Protein AF-A0A955YEJ6-F1 (afdb_monomer_lite)

Structure (mmCIF, N/CA/C/O backbone):
data_AF-A0A955YEJ6-F1
#
_entry.id   AF-A0A955YEJ6-F1
#
loop_
_atom_site.group_PDB
_atom_site.id
_atom_site.type_symbol
_atom_site.label_atom_id
_atom_site.label_alt_id
_atom_site.label_comp_id
_atom_site.label_asym_id
_atom_site.label_entity_id
_atom_site.label_seq_id
_atom_site.pdbx_PDB_ins_code
_atom_site.Cartn_x
_atom_site.Cartn_y
_atom_site.Cartn_z
_atom_site.occupancy
_atom_site.B_iso_or_equiv
_atom_site.auth_seq_id
_atom_site.auth_comp_id
_atom_site.auth_asym_id
_atom_site.auth_atom_id
_atom_site.pdbx_PDB_model_num
ATOM 1 N N . THR A 1 1 ? 19.199 -18.338 -17.469 1.00 63.84 1 THR A N 1
ATOM 2 C CA . THR A 1 1 ? 18.272 -17.973 -18.557 1.00 63.84 1 THR A CA 1
ATOM 3 C C . THR A 1 1 ? 17.599 -16.707 -18.128 1.00 63.84 1 THR A C 1
ATOM 5 O O . THR A 1 1 ? 17.459 -16.547 -16.924 1.00 63.84 1 THR A O 1
ATOM 8 N N . ASP A 1 2 ? 17.253 -15.818 -19.049 1.00 75.19 2 ASP A N 1
ATOM 9 C CA . ASP A 1 2 ? 16.502 -14.630 -18.656 1.00 75.19 2 ASP A CA 1
ATOM 10 C C . ASP A 1 2 ? 15.023 -14.955 -18.437 1.00 75.19 2 ASP A C 1
ATOM 12 O O . ASP A 1 2 ? 14.476 -15.832 -19.115 1.00 75.19 2 ASP A O 1
ATOM 16 N N . HIS A 1 3 ? 14.403 -14.278 -17.475 1.00 83.19 3 HIS A N 1
ATOM 17 C CA . HIS A 1 3 ? 13.020 -14.498 -17.062 1.00 83.19 3 HIS A CA 1
ATOM 18 C C . HIS A 1 3 ? 12.378 -13.149 -16.710 1.00 83.19 3 HIS A C 1
ATOM 20 O O . HIS A 1 3 ? 12.895 -12.456 -15.839 1.00 83.19 3 HIS A O 1
ATOM 26 N N . PRO A 1 4 ? 11.231 -12.784 -17.315 1.00 87.00 4 PRO A N 1
ATOM 27 C CA . PRO A 1 4 ? 10.599 -11.481 -17.080 1.00 87.00 4 PRO A CA 1
ATOM 28 C C . PRO A 1 4 ? 10.071 -11.291 -15.645 1.00 87.00 4 PRO A C 1
ATOM 30 O O . PRO A 1 4 ? 9.791 -10.167 -15.241 1.00 87.00 4 PRO A O 1
ATOM 33 N N . PHE A 1 5 ? 9.922 -12.375 -14.875 1.00 93.00 5 PHE A N 1
ATOM 34 C CA . PHE A 1 5 ? 9.580 -12.348 -13.453 1.00 93.00 5 PHE A CA 1
ATOM 35 C C . PHE A 1 5 ? 10.015 -13.650 -12.759 1.00 93.00 5 PHE A C 1
ATOM 37 O O . PHE A 1 5 ? 9.783 -14.739 -13.289 1.00 93.00 5 PHE A O 1
ATOM 44 N N . GLU A 1 6 ? 10.562 -13.548 -11.544 1.00 93.25 6 GLU A N 1
ATOM 45 C CA . GLU A 1 6 ? 10.759 -14.676 -10.623 1.00 93.25 6 GLU A CA 1
ATOM 46 C C . GLU A 1 6 ? 10.355 -14.278 -9.193 1.00 93.25 6 GLU A C 1
ATOM 48 O O . GLU A 1 6 ? 10.757 -13.233 -8.680 1.00 93.25 6 GLU A O 1
ATOM 53 N N . LEU A 1 7 ? 9.567 -15.125 -8.520 1.00 94.88 7 LEU A N 1
ATOM 54 C CA . LEU A 1 7 ? 9.129 -14.891 -7.143 1.00 94.88 7 LEU A CA 1
ATOM 55 C C . LEU A 1 7 ? 10.091 -15.529 -6.130 1.00 94.88 7 LEU A C 1
ATOM 57 O O . LEU A 1 7 ? 9.888 -16.662 -5.693 1.00 94.88 7 LEU A O 1
ATOM 61 N N . LEU A 1 8 ? 11.099 -14.768 -5.701 1.00 94.44 8 LEU A N 1
ATOM 62 C CA . LEU A 1 8 ? 12.100 -15.225 -4.723 1.00 94.44 8 LEU A CA 1
ATOM 63 C C . LEU A 1 8 ? 11.524 -15.420 -3.304 1.00 94.44 8 LEU A C 1
ATOM 65 O O . LEU A 1 8 ? 11.963 -16.302 -2.567 1.00 94.44 8 LEU A O 1
ATOM 69 N N . SER A 1 9 ? 10.508 -14.640 -2.913 1.00 94.75 9 SER A N 1
ATOM 70 C CA . SER A 1 9 ? 9.715 -14.888 -1.700 1.00 94.75 9 SER A CA 1
ATOM 71 C C . SER A 1 9 ? 8.285 -14.357 -1.846 1.00 94.75 9 SER A C 1
ATOM 73 O O . SER A 1 9 ? 8.110 -13.163 -2.084 1.00 94.75 9 SER A O 1
ATOM 75 N N . PRO A 1 10 ? 7.249 -15.179 -1.589 1.00 94.25 10 PRO A N 1
ATOM 76 C CA . PRO A 1 10 ? 5.913 -14.681 -1.264 1.00 94.25 10 PRO A CA 1
ATOM 77 C C . PRO A 1 10 ? 5.927 -13.792 -0.010 1.00 94.25 10 PRO A C 1
ATOM 79 O O . PRO A 1 10 ? 6.852 -13.869 0.810 1.00 94.25 10 PRO A O 1
ATOM 82 N N . LEU A 1 11 ? 4.870 -13.000 0.184 1.00 93.81 11 LEU A N 1
ATOM 83 C CA . LEU A 1 11 ? 4.695 -12.178 1.382 1.00 93.81 11 LEU A CA 1
ATOM 84 C C . LEU A 1 11 ? 4.684 -13.031 2.657 1.00 93.81 11 LEU A C 1
ATOM 86 O O . LEU A 1 11 ? 4.070 -14.097 2.733 1.00 93.81 11 LEU A O 1
ATOM 90 N N . SER A 1 12 ? 5.410 -12.561 3.670 1.00 92.06 12 SER A N 1
ATOM 91 C CA . SER A 1 12 ? 5.746 -13.346 4.854 1.00 92.06 12 SER A CA 1
ATOM 92 C C . SER A 1 12 ? 6.094 -12.442 6.036 1.00 92.06 12 SER A C 1
ATOM 94 O O . SER A 1 12 ? 6.702 -11.392 5.858 1.00 92.06 12 SER A O 1
ATOM 96 N N . THR A 1 13 ? 5.770 -12.874 7.257 1.00 91.31 13 THR A N 1
ATOM 97 C CA . THR A 1 13 ? 6.274 -12.262 8.504 1.00 91.31 13 THR A CA 1
ATOM 98 C C . THR A 1 13 ? 7.633 -12.833 8.935 1.00 91.31 13 THR A C 1
ATOM 100 O O . THR A 1 13 ? 8.215 -12.389 9.921 1.00 91.31 13 THR A O 1
ATOM 103 N N . ASP A 1 14 ? 8.138 -13.838 8.216 1.00 94.25 14 ASP A N 1
ATOM 104 C CA . ASP A 1 14 ? 9.457 -14.443 8.414 1.00 94.25 14 ASP A CA 1
ATOM 105 C C . ASP A 1 14 ? 10.546 -13.570 7.766 1.00 94.25 14 ASP A C 1
ATOM 107 O O . ASP A 1 14 ? 10.783 -13.629 6.556 1.00 94.25 14 ASP A O 1
ATOM 111 N N . VAL A 1 15 ? 11.212 -12.759 8.593 1.00 93.75 15 VAL A N 1
ATOM 112 C CA . VAL A 1 15 ? 12.310 -11.864 8.184 1.00 93.75 15 VAL A CA 1
ATOM 113 C C . VAL A 1 15 ? 13.514 -12.642 7.636 1.00 93.75 15 VAL A C 1
ATOM 115 O O . VAL A 1 15 ? 14.223 -12.126 6.774 1.00 93.75 15 VAL A O 1
ATOM 118 N N . ALA A 1 16 ? 13.745 -13.884 8.078 1.00 95.00 16 ALA A N 1
ATOM 119 C CA . ALA A 1 16 ? 14.839 -14.703 7.554 1.00 95.00 16 ALA A CA 1
ATOM 120 C C . ALA A 1 16 ? 14.549 -15.170 6.119 1.00 95.00 16 ALA A C 1
ATOM 122 O O . ALA A 1 16 ? 15.456 -15.177 5.290 1.00 95.00 16 ALA A O 1
ATOM 123 N N . ARG A 1 17 ? 13.284 -15.469 5.793 1.00 94.06 17 ARG A N 1
ATOM 124 C CA . ARG A 1 17 ? 12.858 -15.735 4.408 1.00 94.06 17 ARG A CA 1
ATOM 125 C C . ARG A 1 17 ? 12.960 -14.501 3.518 1.00 94.06 17 ARG A C 1
ATOM 127 O O . ARG A 1 17 ? 13.476 -14.612 2.413 1.00 94.06 17 ARG A O 1
ATOM 134 N N . ALA A 1 18 ? 12.513 -13.341 4.002 1.00 91.75 18 ALA A N 1
ATOM 135 C CA . ALA A 1 18 ? 12.644 -12.090 3.255 1.00 91.75 18 ALA A CA 1
ATOM 136 C C . ALA A 1 18 ? 14.119 -11.771 2.955 1.00 91.75 18 ALA A C 1
ATOM 138 O O . ALA A 1 18 ? 14.461 -11.468 1.816 1.00 91.75 18 ALA A O 1
ATOM 139 N N . ARG A 1 19 ? 15.005 -11.940 3.949 1.00 92.81 19 ARG A N 1
ATOM 140 C CA . ARG A 1 19 ? 16.459 -11.849 3.763 1.00 92.81 19 ARG A CA 1
ATOM 141 C C . ARG A 1 19 ? 16.970 -12.848 2.723 1.00 92.81 19 ARG A C 1
ATOM 143 O O . ARG A 1 19 ? 17.638 -12.420 1.799 1.00 92.81 19 ARG A O 1
ATOM 150 N N . ALA A 1 20 ? 16.616 -14.130 2.818 1.00 94.19 20 ALA A N 1
ATOM 151 C CA . ALA A 1 20 ? 17.064 -15.139 1.855 1.00 94.19 20 ALA A CA 1
ATOM 152 C C . ALA A 1 20 ? 16.613 -14.846 0.407 1.00 94.19 20 ALA A C 1
ATOM 154 O O . ALA A 1 20 ? 17.316 -15.211 -0.530 1.00 94.19 20 ALA A O 1
ATOM 155 N N . GLY A 1 21 ? 15.474 -14.168 0.220 1.00 92.94 21 GLY A N 1
ATOM 156 C CA . GLY A 1 21 ? 15.036 -13.671 -1.087 1.00 92.94 21 GLY A CA 1
ATOM 157 C C . GLY A 1 21 ? 15.870 -12.494 -1.613 1.00 92.94 21 GLY A C 1
ATOM 158 O O . GLY A 1 21 ? 16.106 -12.418 -2.812 1.00 92.94 21 GLY A O 1
ATOM 159 N N . VAL A 1 22 ? 16.358 -11.610 -0.735 1.00 90.62 22 VAL A N 1
ATOM 160 C CA . VAL A 1 22 ? 17.295 -10.527 -1.101 1.00 90.62 22 VAL A CA 1
ATOM 161 C C . VAL A 1 22 ? 18.696 -11.081 -1.361 1.00 90.62 22 VAL A C 1
ATOM 163 O O . VAL A 1 22 ? 19.289 -10.764 -2.384 1.00 90.62 22 VAL A O 1
ATOM 166 N N . ASP A 1 23 ? 19.195 -11.964 -0.493 1.00 92.06 23 ASP A N 1
ATOM 167 C CA . ASP A 1 23 ? 20.504 -12.618 -0.629 1.00 92.06 23 ASP A CA 1
ATOM 168 C C . ASP A 1 23 ? 20.588 -13.484 -1.919 1.00 92.06 23 ASP A C 1
ATOM 170 O O . ASP A 1 23 ? 21.678 -13.810 -2.383 1.00 92.06 23 ASP A O 1
ATOM 174 N N . ALA A 1 24 ? 19.449 -13.851 -2.526 1.00 91.12 24 ALA A N 1
ATOM 175 C CA . ALA A 1 24 ? 19.381 -14.542 -3.818 1.00 91.12 24 ALA A CA 1
ATOM 176 C C . ALA A 1 24 ? 19.578 -13.618 -5.042 1.00 91.12 24 ALA A C 1
ATOM 178 O O . ALA A 1 24 ? 19.876 -14.117 -6.129 1.00 91.12 24 ALA A O 1
ATOM 179 N N . LEU A 1 25 ? 19.462 -12.291 -4.880 1.00 87.75 25 LEU A N 1
ATOM 180 C CA . LEU A 1 25 ? 19.727 -11.308 -5.943 1.00 87.75 25 LEU A CA 1
ATOM 181 C C . LEU A 1 25 ? 21.226 -11.183 -6.274 1.00 87.75 25 LEU A C 1
ATOM 183 O O . LEU A 1 25 ? 21.561 -10.783 -7.385 1.00 87.75 25 LEU A O 1
ATOM 187 N N . ASP A 1 26 ? 22.118 -11.617 -5.373 1.00 83.31 26 ASP A N 1
ATOM 188 C CA . ASP A 1 26 ? 23.569 -11.753 -5.612 1.00 83.31 26 ASP A CA 1
ATOM 189 C C . ASP A 1 26 ? 23.920 -12.906 -6.591 1.00 83.31 26 ASP A C 1
ATOM 191 O O . ASP A 1 26 ? 25.091 -13.244 -6.805 1.00 83.31 26 ASP A O 1
ATOM 195 N N . GLY A 1 27 ? 22.912 -13.545 -7.196 1.00 77.12 27 GLY A N 1
ATOM 196 C CA . GLY A 1 27 ? 23.083 -14.461 -8.319 1.00 77.12 27 GLY A CA 1
ATOM 197 C C . GLY A 1 27 ? 23.618 -13.776 -9.591 1.00 77.12 27 GLY A C 1
ATOM 198 O O . GLY A 1 27 ? 23.722 -12.552 -9.674 1.00 77.12 27 GLY A O 1
ATOM 199 N N . PRO A 1 28 ? 23.975 -14.553 -10.631 1.00 76.75 28 PRO A N 1
ATOM 200 C CA . PRO A 1 28 ? 24.332 -13.983 -11.925 1.00 76.75 28 PRO A CA 1
ATOM 201 C C . PRO A 1 28 ? 23.104 -13.300 -12.545 1.00 76.75 28 PRO A C 1
ATOM 203 O O . PRO A 1 28 ? 22.165 -13.983 -12.956 1.00 76.75 28 PRO A O 1
ATOM 206 N N . LEU A 1 29 ? 23.137 -11.966 -12.601 1.00 80.25 29 LEU A N 1
ATOM 207 C CA . LEU A 1 29 ? 22.063 -11.126 -13.136 1.00 80.25 29 LEU A CA 1
ATOM 208 C C . LEU A 1 29 ? 21.676 -11.497 -14.580 1.00 80.25 29 LEU A C 1
ATOM 210 O O . LEU A 1 29 ? 22.479 -12.049 -15.342 1.00 80.25 29 LEU A O 1
ATOM 214 N N . GLY A 1 30 ? 20.440 -11.146 -14.946 1.00 80.19 30 GLY A N 1
ATOM 215 C CA . GLY A 1 30 ? 19.946 -11.197 -16.322 1.00 80.19 30 GLY A CA 1
ATOM 216 C C . GLY A 1 30 ? 20.707 -10.263 -17.271 1.00 80.19 30 GLY A C 1
ATOM 217 O O . GLY A 1 30 ? 21.555 -9.464 -16.871 1.00 80.19 30 GLY A O 1
ATOM 218 N N . SER A 1 31 ? 20.423 -10.403 -18.561 1.00 84.25 31 SER A N 1
ATOM 219 C CA . SER A 1 31 ? 20.896 -9.532 -19.631 1.00 84.25 31 SER A CA 1
ATOM 220 C C . SER A 1 31 ? 20.012 -9.749 -20.868 1.00 84.25 31 SER A C 1
ATOM 222 O O . SER A 1 31 ? 20.344 -10.561 -21.737 1.00 84.25 31 SER A O 1
ATOM 224 N N . GLY A 1 32 ? 18.883 -9.030 -20.940 1.00 82.06 32 GLY A N 1
ATOM 225 C CA . GLY A 1 32 ? 17.880 -9.190 -22.005 1.00 82.06 32 GLY A CA 1
ATOM 226 C C . GLY A 1 32 ? 18.432 -8.954 -23.417 1.00 82.06 32 GLY A C 1
ATOM 227 O O . GLY A 1 32 ? 18.114 -9.696 -24.348 1.00 82.06 32 GLY A O 1
ATOM 228 N N . GLY A 1 33 ? 19.350 -7.991 -23.554 1.00 85.88 33 GLY A N 1
ATOM 229 C CA . GLY A 1 33 ? 20.145 -7.753 -24.765 1.00 85.88 33 GLY A CA 1
ATOM 230 C C . GLY A 1 33 ? 19.974 -6.367 -25.393 1.00 85.88 33 GLY A C 1
ATOM 231 O O . GLY A 1 33 ? 20.787 -5.995 -26.244 1.00 85.88 33 GLY A O 1
ATOM 232 N N . ASP A 1 34 ? 18.971 -5.601 -24.966 1.00 92.31 34 ASP A N 1
ATOM 233 C CA . ASP A 1 34 ? 18.744 -4.203 -25.332 1.00 92.31 34 ASP A CA 1
ATOM 234 C C . ASP A 1 34 ? 18.669 -3.275 -24.099 1.00 92.31 34 ASP A C 1
ATOM 236 O O . ASP A 1 34 ? 19.590 -3.323 -23.285 1.00 92.31 34 ASP A O 1
ATOM 240 N N . ILE A 1 35 ? 17.706 -2.345 -24.018 1.00 92.50 35 ILE A N 1
ATOM 241 C CA . ILE A 1 35 ? 17.659 -1.292 -22.976 1.00 92.50 35 ILE A CA 1
ATOM 242 C C . ILE A 1 35 ? 16.374 -1.325 -22.140 1.00 92.50 35 ILE A C 1
ATOM 244 O O . ILE A 1 35 ? 16.488 -1.107 -20.938 1.00 92.50 35 ILE A O 1
ATOM 248 N N . PRO A 1 36 ? 15.165 -1.513 -22.703 1.00 95.50 36 PRO A N 1
ATOM 249 C CA . PRO A 1 36 ? 13.971 -1.635 -21.881 1.00 95.50 36 PRO A CA 1
ATOM 250 C C . PRO A 1 36 ? 13.938 -2.991 -21.170 1.00 95.50 36 PRO A C 1
ATOM 252 O O . PRO A 1 36 ? 14.389 -3.995 -21.708 1.00 95.50 36 PRO A O 1
ATOM 255 N N . GLU A 1 37 ? 13.364 -3.019 -19.974 1.00 94.62 37 GLU A N 1
ATOM 256 C CA . GLU A 1 37 ? 13.305 -4.208 -19.122 1.00 94.62 37 GLU A CA 1
ATOM 257 C C . GLU A 1 37 ? 11.868 -4.731 -18.976 1.00 94.62 37 GLU A C 1
ATOM 259 O O . GLU A 1 37 ? 10.888 -4.056 -19.305 1.00 94.62 37 GLU A O 1
ATOM 264 N N . ALA A 1 38 ? 11.699 -5.938 -18.436 1.00 94.81 38 ALA A N 1
ATOM 265 C CA . ALA A 1 38 ? 10.390 -6.587 -18.279 1.00 94.81 38 ALA A CA 1
ATOM 266 C C . ALA A 1 38 ? 9.490 -5.999 -17.158 1.00 94.81 38 ALA A C 1
ATOM 268 O O . ALA A 1 38 ? 8.588 -6.674 -16.658 1.00 94.81 38 ALA A O 1
ATOM 269 N N . GLY A 1 39 ? 9.710 -4.746 -16.746 1.00 96.69 39 GLY A N 1
ATOM 270 C CA . GLY A 1 39 ? 9.124 -4.156 -15.536 1.00 96.69 39 GLY A CA 1
ATOM 271 C C . GLY A 1 39 ? 7.590 -4.124 -15.497 1.00 96.69 39 GLY A C 1
ATOM 272 O O . GLY A 1 39 ? 7.014 -4.394 -14.443 1.00 96.69 39 GLY A O 1
ATOM 273 N N . PHE A 1 40 ? 6.911 -3.882 -16.625 1.00 97.94 40 PHE A N 1
ATOM 274 C CA . PHE A 1 40 ? 5.443 -3.956 -16.687 1.00 97.94 40 PHE A CA 1
ATOM 275 C C . PHE A 1 40 ? 4.917 -5.389 -16.535 1.00 97.94 40 PHE A C 1
ATOM 277 O O . PHE A 1 40 ? 3.966 -5.599 -15.788 1.00 97.94 40 PHE A O 1
ATOM 284 N N . GLU A 1 41 ? 5.552 -6.384 -17.160 1.00 96.94 41 GLU A N 1
ATOM 285 C CA . GLU A 1 41 ? 5.168 -7.791 -16.984 1.00 96.94 41 GLU A CA 1
ATOM 286 C C . GLU A 1 41 ? 5.381 -8.221 -15.523 1.00 96.94 41 GLU A C 1
ATOM 288 O O . GLU A 1 41 ? 4.477 -8.780 -14.906 1.00 96.94 41 GLU A O 1
ATOM 293 N N . ALA A 1 42 ? 6.516 -7.863 -14.914 1.00 97.06 42 ALA A N 1
ATOM 294 C CA . ALA A 1 42 ? 6.772 -8.116 -13.497 1.00 97.06 42 ALA A CA 1
ATOM 295 C C . ALA A 1 42 ? 5.715 -7.471 -12.576 1.00 97.06 42 ALA A C 1
ATOM 297 O O . ALA A 1 42 ? 5.231 -8.117 -11.645 1.00 97.06 42 ALA A O 1
ATOM 298 N N . LEU A 1 43 ? 5.313 -6.221 -12.838 1.00 98.38 43 LEU A N 1
ATOM 299 C CA . LEU A 1 43 ? 4.269 -5.536 -12.067 1.00 98.38 43 LEU A CA 1
ATOM 300 C C . LEU A 1 43 ? 2.879 -6.153 -12.269 1.00 98.38 43 LEU A C 1
ATOM 302 O O . LEU A 1 43 ? 2.137 -6.292 -11.293 1.00 98.38 43 LEU A O 1
ATOM 306 N N . TYR A 1 44 ? 2.540 -6.570 -13.492 1.00 98.19 44 TYR A N 1
ATOM 307 C CA . TYR A 1 44 ? 1.303 -7.300 -13.773 1.00 98.19 44 TYR A CA 1
ATOM 308 C C . TYR A 1 44 ? 1.256 -8.605 -12.973 1.00 98.19 44 TYR A C 1
ATOM 310 O O . TYR A 1 44 ? 0.301 -8.851 -12.238 1.00 98.19 44 TYR A O 1
ATOM 318 N N . GLN A 1 45 ? 2.330 -9.396 -13.020 1.00 97.94 45 GLN A N 1
ATOM 319 C CA . GLN A 1 45 ? 2.413 -10.669 -12.306 1.00 97.94 45 GLN A CA 1
ATOM 320 C C . GLN A 1 45 ? 2.391 -10.498 -10.783 1.00 97.94 45 GLN A C 1
ATOM 322 O O . GLN A 1 45 ? 1.747 -11.291 -10.102 1.00 97.94 45 GLN A O 1
ATOM 327 N N . VAL A 1 46 ? 2.994 -9.443 -10.224 1.00 98.06 46 VAL A N 1
ATOM 328 C CA . VAL A 1 46 ? 2.831 -9.110 -8.795 1.00 98.06 46 VAL A CA 1
ATOM 329 C C . VAL A 1 46 ? 1.362 -8.827 -8.454 1.00 98.06 46 VAL A C 1
ATOM 331 O O . VAL A 1 46 ? 0.875 -9.292 -7.419 1.00 98.06 46 VAL A O 1
ATOM 334 N N . ALA A 1 47 ? 0.644 -8.107 -9.319 1.00 97.94 47 ALA A N 1
ATOM 335 C CA . ALA A 1 47 ? -0.739 -7.699 -9.088 1.00 97.94 47 ALA A CA 1
ATOM 336 C C . ALA A 1 47 ? -1.779 -8.819 -9.309 1.00 97.94 47 ALA A C 1
ATOM 338 O O . ALA A 1 47 ? -2.752 -8.881 -8.557 1.00 97.94 47 ALA A O 1
ATOM 339 N N . THR A 1 48 ? -1.585 -9.722 -10.280 1.00 97.81 48 THR A N 1
ATOM 340 C CA . THR A 1 48 ? -2.555 -10.790 -10.613 1.00 97.81 48 THR A CA 1
ATOM 341 C C . THR A 1 48 ? -2.078 -12.191 -10.228 1.00 97.81 48 THR A C 1
ATOM 343 O O . THR A 1 48 ? -2.782 -12.905 -9.512 1.00 97.81 48 THR A O 1
ATOM 346 N N . GLY A 1 49 ? -0.862 -12.564 -10.631 1.00 97.25 49 GLY A N 1
ATOM 347 C CA . GLY A 1 49 ? -0.305 -13.908 -10.479 1.00 97.25 49 GLY A CA 1
ATOM 348 C C . GLY A 1 49 ? -0.730 -14.910 -11.555 1.00 97.25 49 GLY A C 1
ATOM 349 O O . GLY A 1 49 ? -0.557 -16.108 -11.333 1.00 97.25 49 GLY A O 1
ATOM 350 N N . ASP A 1 50 ? -1.273 -14.458 -12.690 1.00 96.81 50 ASP A N 1
ATOM 351 C CA . ASP A 1 50 ? -1.820 -15.326 -13.750 1.00 96.81 50 ASP A CA 1
ATOM 352 C C . ASP A 1 50 ? -0.767 -16.238 -14.420 1.00 96.81 50 ASP A C 1
ATOM 354 O O . ASP A 1 50 ? -1.097 -17.299 -14.960 1.00 96.81 50 ASP A O 1
ATOM 358 N N . GLY A 1 51 ? 0.511 -15.851 -14.373 1.00 95.62 51 GLY A N 1
ATOM 359 C CA . GLY A 1 51 ? 1.601 -16.466 -15.128 1.00 95.62 51 GLY A CA 1
ATOM 360 C C . GLY A 1 51 ? 1.627 -16.039 -16.601 1.00 95.62 51 GLY A C 1
ATOM 361 O O . GLY A 1 51 ? 0.811 -15.240 -17.058 1.00 95.62 51 GLY A O 1
ATOM 362 N N . LEU A 1 52 ? 2.584 -16.583 -17.356 1.00 93.69 52 LEU A N 1
ATOM 363 C CA . LEU A 1 52 ? 2.789 -16.300 -18.780 1.00 93.69 52 LEU A CA 1
ATOM 364 C C . LEU A 1 52 ? 3.284 -17.561 -19.499 1.00 93.69 52 LEU A C 1
ATOM 366 O O . LEU A 1 52 ? 4.305 -18.149 -19.127 1.00 93.69 52 LEU A O 1
ATOM 370 N N . ALA A 1 53 ? 2.574 -17.973 -20.550 1.00 92.06 53 ALA A N 1
ATOM 371 C CA . ALA A 1 53 ? 2.891 -19.159 -21.344 1.00 92.06 53 ALA A CA 1
ATOM 372 C C . ALA A 1 53 ? 2.505 -18.971 -22.819 1.00 92.06 53 ALA A C 1
ATOM 374 O O . ALA A 1 53 ? 1.441 -18.436 -23.120 1.00 92.06 53 ALA A O 1
ATOM 375 N N . SER A 1 54 ? 3.334 -19.473 -23.736 1.00 89.00 54 SER A N 1
ATOM 376 C CA . SER A 1 54 ? 3.079 -19.457 -25.184 1.00 89.00 54 SER A CA 1
ATOM 377 C C . SER A 1 54 ? 3.679 -20.690 -25.862 1.00 89.00 54 SER A C 1
ATOM 379 O O . SER A 1 54 ? 4.722 -21.179 -25.438 1.00 89.00 54 SER A O 1
ATOM 381 N N . ASP A 1 55 ? 3.013 -21.214 -26.897 1.00 87.06 55 ASP A N 1
ATOM 382 C CA . ASP A 1 55 ? 3.458 -22.351 -27.727 1.00 87.06 55 ASP A CA 1
ATOM 383 C C . ASP A 1 55 ? 3.926 -23.604 -26.943 1.00 87.06 55 ASP A C 1
ATOM 385 O O . ASP A 1 55 ? 4.711 -24.423 -27.424 1.00 87.06 55 ASP A O 1
ATOM 389 N N . GLY A 1 56 ? 3.409 -23.787 -25.722 1.00 84.25 56 GLY A N 1
ATOM 390 C CA . GLY A 1 56 ? 3.778 -24.877 -24.810 1.00 84.25 56 GLY A CA 1
ATOM 391 C C . GLY A 1 56 ? 5.023 -24.615 -23.952 1.00 84.25 56 GLY A C 1
ATOM 392 O O . GLY A 1 56 ? 5.378 -25.463 -23.135 1.00 84.25 56 GLY A O 1
ATOM 393 N N . LEU A 1 57 ? 5.661 -23.452 -24.097 1.00 88.06 57 LEU A N 1
ATOM 394 C CA . LEU A 1 57 ? 6.683 -22.934 -23.192 1.00 88.06 57 LEU A CA 1
ATOM 395 C C . LEU A 1 57 ? 6.026 -22.138 -22.057 1.00 88.06 57 LEU A C 1
ATOM 397 O O . LEU A 1 57 ? 5.151 -21.303 -22.288 1.00 88.06 57 LEU A O 1
ATOM 401 N N . LEU A 1 58 ? 6.473 -22.392 -20.828 1.00 90.69 58 LEU A N 1
ATOM 402 C CA . LEU A 1 58 ? 6.106 -21.628 -19.639 1.00 90.69 58 LEU A CA 1
ATOM 403 C C . LEU A 1 58 ? 7.223 -20.617 -19.360 1.00 90.69 58 LEU A C 1
ATOM 405 O O . LEU A 1 58 ? 8.360 -21.024 -19.121 1.00 90.69 58 LEU A O 1
ATOM 409 N N . PHE A 1 59 ? 6.903 -19.325 -19.407 1.00 91.00 59 PHE A N 1
ATOM 410 C CA . PHE A 1 59 ? 7.846 -18.236 -19.133 1.00 91.00 59 PHE A CA 1
ATOM 411 C C . PHE A 1 59 ? 7.788 -17.826 -17.661 1.00 91.00 59 PHE A C 1
ATOM 413 O O . PHE A 1 59 ? 8.831 -17.646 -17.036 1.00 91.00 59 PHE A O 1
ATOM 420 N N . ILE A 1 60 ? 6.568 -17.744 -17.116 1.00 94.19 60 ILE A N 1
ATOM 421 C CA . ILE A 1 60 ? 6.275 -17.390 -15.725 1.00 94.19 60 ILE A CA 1
ATOM 422 C C . ILE A 1 60 ? 5.205 -18.367 -15.203 1.00 94.19 60 ILE A C 1
ATOM 424 O O . ILE A 1 60 ? 4.153 -18.494 -15.838 1.00 94.19 60 ILE A O 1
ATOM 428 N N . PRO A 1 61 ? 5.423 -19.085 -14.087 1.00 94.50 61 PRO A N 1
ATOM 429 C CA . PRO A 1 61 ? 4.397 -19.939 -13.495 1.00 94.50 61 PRO A CA 1
ATOM 430 C C . PRO A 1 61 ? 3.276 -19.108 -12.854 1.00 94.50 61 PRO A C 1
ATOM 432 O O . PRO A 1 61 ? 3.549 -18.134 -12.158 1.00 94.50 61 PRO A O 1
ATOM 435 N N . HIS A 1 62 ? 2.022 -19.539 -13.022 1.00 95.88 62 HIS A N 1
ATOM 436 C CA . HIS A 1 62 ? 0.886 -19.000 -12.264 1.00 95.88 62 HIS A CA 1
ATOM 437 C C . HIS A 1 62 ? 1.137 -19.167 -10.758 1.00 95.88 62 HIS A C 1
ATOM 439 O O . HIS A 1 62 ? 1.559 -20.236 -10.304 1.00 95.88 62 HIS A O 1
ATOM 445 N N . TYR A 1 63 ? 0.839 -18.142 -9.965 1.00 97.19 63 TYR A N 1
ATOM 446 C CA . TYR A 1 63 ? 0.987 -18.183 -8.515 1.00 97.19 63 TYR A CA 1
ATOM 447 C C . TYR A 1 63 ? -0.021 -19.154 -7.887 1.00 97.19 63 TYR A C 1
ATOM 449 O O . TYR A 1 63 ? -1.230 -19.010 -8.057 1.00 97.19 63 TYR A O 1
ATOM 457 N N . THR A 1 64 ? 0.462 -20.153 -7.146 1.00 96.19 64 THR A N 1
ATOM 458 C CA . THR A 1 64 ? -0.380 -21.169 -6.481 1.00 96.19 64 THR A CA 1
ATOM 459 C C . THR A 1 64 ? -0.358 -21.067 -4.952 1.00 96.19 64 THR A C 1
ATOM 461 O O . THR A 1 64 ? -0.658 -22.043 -4.262 1.00 96.19 64 THR A O 1
ATOM 464 N N . GLY A 1 65 ? 0.069 -19.923 -4.409 1.00 94.62 65 GLY A N 1
ATOM 465 C CA . GLY A 1 65 ? 0.068 -19.665 -2.969 1.00 94.62 65 GLY A CA 1
ATOM 466 C C . GLY A 1 65 ? -1.291 -19.190 -2.445 1.00 94.62 65 GLY A C 1
ATOM 467 O O . GLY A 1 65 ? -2.326 -19.371 -3.082 1.00 94.62 65 GLY A O 1
ATOM 468 N N . ALA A 1 66 ? -1.289 -18.586 -1.256 1.00 93.44 66 ALA A N 1
ATOM 469 C CA . ALA A 1 66 ? -2.489 -18.074 -0.599 1.00 93.44 66 ALA A CA 1
ATOM 470 C C . ALA A 1 66 ? -2.410 -16.551 -0.431 1.00 93.44 66 ALA A C 1
ATOM 472 O O . ALA A 1 66 ? -1.361 -16.023 -0.074 1.00 93.44 66 ALA A O 1
ATOM 473 N N . GLY A 1 67 ? -3.534 -15.866 -0.644 1.00 94.56 67 GLY A N 1
ATOM 474 C CA . GLY A 1 67 ? -3.635 -14.405 -0.639 1.00 94.56 67 GLY A CA 1
ATOM 475 C C . GLY A 1 67 ? -4.216 -13.891 -1.956 1.00 94.56 67 GLY A C 1
ATOM 476 O O . GLY A 1 67 ? -4.936 -14.619 -2.636 1.00 94.56 67 GLY A O 1
ATOM 477 N N . LEU A 1 68 ? -3.917 -12.636 -2.283 1.00 96.00 68 LEU A N 1
ATOM 478 C CA . LEU A 1 68 ? -4.308 -11.949 -3.516 1.00 96.00 68 LEU A CA 1
ATOM 479 C C . LEU A 1 68 ? -3.062 -11.630 -4.362 1.00 96.00 68 LEU A C 1
ATOM 481 O O . LEU A 1 68 ? -1.971 -11.457 -3.813 1.00 96.00 68 LEU A O 1
ATOM 485 N N . GLY A 1 69 ? -3.228 -11.528 -5.681 1.00 96.50 69 GLY A N 1
ATOM 486 C CA . GLY A 1 69 ? -2.129 -11.285 -6.620 1.00 96.50 69 GLY A CA 1
ATOM 487 C C . GLY A 1 69 ? -1.062 -12.387 -6.636 1.00 96.50 69 GLY A C 1
ATOM 488 O O . GLY A 1 69 ? -1.173 -13.405 -5.947 1.00 96.50 69 GLY A O 1
ATOM 489 N N . GLY A 1 70 ? 0.017 -12.168 -7.389 1.00 97.06 70 GLY A N 1
ATOM 490 C CA . GLY A 1 70 ? 1.085 -13.155 -7.568 1.00 97.06 70 GLY A CA 1
ATOM 491 C C . GLY A 1 70 ? 2.097 -13.257 -6.433 1.00 97.06 70 GLY A C 1
ATOM 492 O O . GLY A 1 70 ? 3.061 -14.006 -6.554 1.00 97.06 70 GLY A O 1
ATOM 493 N N . VAL A 1 71 ? 1.908 -12.522 -5.333 1.00 96.69 71 VAL A N 1
ATOM 494 C CA . VAL A 1 71 ? 2.816 -12.535 -4.167 1.00 96.69 71 VAL A CA 1
ATOM 495 C C . VAL A 1 71 ? 2.135 -12.932 -2.853 1.00 96.69 71 VAL A C 1
ATOM 497 O O . VAL A 1 71 ? 2.819 -13.102 -1.843 1.00 96.69 71 VAL A O 1
ATOM 500 N N . GLY A 1 72 ? 0.810 -13.117 -2.846 1.00 96.12 72 GLY A N 1
ATOM 501 C CA . GLY A 1 72 ? 0.051 -13.495 -1.648 1.00 96.12 72 GLY A CA 1
ATOM 502 C C . GLY A 1 72 ? -0.305 -12.319 -0.734 1.00 96.12 72 GLY A C 1
ATOM 503 O O . GLY A 1 72 ? -0.173 -12.410 0.487 1.00 96.12 72 GLY A O 1
ATOM 504 N N . PHE A 1 73 ? -0.762 -11.201 -1.304 1.00 96.25 73 PHE A N 1
ATOM 505 C CA . PHE A 1 73 ? -1.256 -10.052 -0.542 1.00 96.25 73 PHE A CA 1
ATOM 506 C C . PHE A 1 73 ? -2.379 -10.459 0.420 1.00 96.25 73 PHE A C 1
ATOM 508 O O . PHE A 1 73 ? -3.294 -11.208 0.069 1.00 96.25 73 PHE A O 1
ATOM 515 N N . ARG A 1 74 ? -2.328 -9.957 1.658 1.00 93.25 74 ARG A N 1
ATOM 516 C CA . ARG A 1 74 ? -3.343 -10.252 2.680 1.00 93.25 74 ARG A CA 1
ATOM 517 C C . ARG A 1 74 ? -4.672 -9.564 2.323 1.00 93.25 74 ARG A C 1
ATOM 519 O O . ARG A 1 74 ? -4.677 -8.338 2.193 1.00 93.25 74 ARG A O 1
ATOM 526 N N . PRO A 1 75 ? -5.804 -10.287 2.225 1.00 90.19 75 PRO A N 1
ATOM 527 C CA . PRO A 1 75 ? -7.120 -9.659 2.110 1.00 90.19 75 PRO A CA 1
ATOM 528 C C . PRO A 1 75 ? -7.373 -8.693 3.274 1.00 90.19 75 PRO A C 1
ATOM 530 O O . PRO A 1 75 ? -7.046 -9.012 4.418 1.00 90.19 75 PRO A O 1
ATOM 533 N N . GLY A 1 76 ? -7.930 -7.516 2.981 1.00 85.75 76 GLY A N 1
ATOM 534 C CA . GLY A 1 76 ? -8.207 -6.488 3.990 1.00 85.75 76 GLY A CA 1
ATOM 535 C C . GLY A 1 76 ? -6.964 -5.862 4.637 1.00 85.75 76 GLY A C 1
ATOM 536 O O . GLY A 1 76 ? -7.092 -5.257 5.693 1.00 85.75 76 GLY A O 1
ATOM 537 N N . ALA A 1 77 ? -5.771 -6.002 4.056 1.00 89.12 77 ALA A N 1
ATOM 538 C CA . ALA A 1 77 ? -4.587 -5.232 4.444 1.00 89.12 77 ALA A CA 1
ATOM 539 C C . ALA A 1 77 ? -4.308 -4.115 3.427 1.00 89.12 77 ALA A C 1
ATOM 541 O O . ALA A 1 77 ? -4.770 -4.185 2.291 1.00 89.12 77 ALA A O 1
ATOM 542 N N . LEU A 1 78 ? -3.506 -3.123 3.821 1.00 89.81 78 LEU A N 1
ATOM 543 C CA . LEU A 1 78 ? -2.891 -2.191 2.877 1.00 89.81 78 LEU A CA 1
ATOM 544 C C . LEU A 1 78 ? -1.945 -2.963 1.945 1.00 89.81 78 LEU A C 1
ATOM 546 O O . LEU A 1 78 ? -1.130 -3.761 2.419 1.00 89.81 78 LEU A O 1
ATOM 550 N N . HIS A 1 79 ? -2.026 -2.717 0.638 1.00 94.00 79 HIS A N 1
ATOM 551 C CA . HIS A 1 79 ? -1.110 -3.287 -0.352 1.00 94.00 79 HIS A CA 1
ATOM 552 C C . HIS A 1 79 ? -0.163 -2.201 -0.859 1.00 94.00 79 HIS A C 1
ATOM 554 O O . HIS A 1 79 ? -0.589 -1.096 -1.193 1.00 94.00 79 HIS A O 1
ATOM 560 N N . ALA A 1 80 ? 1.129 -2.513 -0.891 1.00 94.38 80 ALA A N 1
ATOM 561 C CA . ALA A 1 80 ? 2.181 -1.614 -1.340 1.00 94.38 80 ALA A CA 1
ATOM 562 C C . ALA A 1 80 ? 3.197 -2.401 -2.168 1.00 94.38 80 ALA A C 1
ATOM 564 O O . ALA A 1 80 ? 3.569 -3.517 -1.798 1.00 94.38 80 ALA A O 1
ATOM 565 N N . ILE A 1 81 ? 3.634 -1.815 -3.277 1.00 96.62 81 ILE A N 1
ATOM 566 C CA . ILE A 1 81 ? 4.620 -2.374 -4.201 1.00 96.62 81 ILE A CA 1
ATOM 567 C C . ILE A 1 81 ? 5.734 -1.342 -4.339 1.00 96.62 81 ILE A C 1
ATOM 569 O O . ILE A 1 81 ? 5.456 -0.175 -4.599 1.00 96.62 81 ILE A O 1
ATOM 573 N N . VAL A 1 82 ? 6.987 -1.764 -4.169 1.00 95.56 82 VAL A N 1
ATOM 574 C CA . VAL A 1 82 ? 8.165 -0.923 -4.417 1.00 95.56 82 VAL A CA 1
ATOM 575 C C . VAL A 1 82 ? 8.867 -1.466 -5.654 1.00 95.56 82 VAL A C 1
ATOM 577 O O . VAL A 1 82 ? 9.407 -2.569 -5.627 1.00 95.56 82 VAL A O 1
ATOM 580 N N . HIS A 1 83 ? 8.825 -0.705 -6.743 1.00 96.62 83 HIS A N 1
ATOM 581 C CA . HIS A 1 83 ? 9.484 -1.030 -8.003 1.00 96.62 83 HIS A CA 1
ATOM 582 C C . HIS A 1 83 ? 10.845 -0.329 -8.090 1.00 96.62 83 HIS A C 1
ATOM 584 O O . HIS A 1 83 ? 10.971 0.835 -7.714 1.00 96.62 83 HIS A O 1
ATOM 590 N N . ILE A 1 84 ? 11.879 -1.026 -8.558 1.00 95.38 84 ILE A N 1
ATOM 591 C CA . ILE A 1 84 ? 13.252 -0.508 -8.597 1.00 95.38 84 ILE A CA 1
ATOM 592 C C . ILE A 1 84 ? 13.832 -0.839 -9.973 1.00 95.38 84 ILE A C 1
ATOM 594 O O . ILE A 1 84 ? 13.860 -2.009 -10.343 1.00 95.38 84 ILE A O 1
ATOM 598 N N . THR A 1 85 ? 14.247 0.177 -10.733 1.00 94.88 85 THR A N 1
ATOM 599 C CA . THR A 1 85 ? 14.788 0.015 -12.097 1.00 94.88 85 THR A CA 1
ATOM 600 C C . THR A 1 85 ? 15.622 1.228 -12.521 1.00 94.88 85 THR A C 1
ATOM 602 O O . THR A 1 85 ? 15.265 2.366 -12.225 1.00 94.88 85 THR A O 1
ATOM 605 N N . ASP A 1 86 ? 16.720 1.037 -13.247 1.00 94.50 86 ASP A N 1
ATOM 606 C CA . ASP A 1 86 ? 17.425 2.113 -13.957 1.00 94.50 86 ASP A CA 1
ATOM 607 C C . ASP A 1 86 ? 17.020 2.229 -15.439 1.00 94.50 86 ASP A C 1
ATOM 609 O O . ASP A 1 86 ? 17.407 3.189 -16.106 1.00 94.50 86 ASP A O 1
ATOM 613 N N . ALA A 1 87 ? 16.156 1.336 -15.924 1.00 95.69 87 ALA A N 1
ATOM 614 C CA . ALA A 1 87 ? 15.680 1.253 -17.301 1.00 95.69 87 ALA A CA 1
ATOM 615 C C . ALA A 1 87 ? 14.155 1.487 -17.449 1.00 95.69 87 ALA A C 1
ATOM 617 O O . ALA A 1 87 ? 13.391 1.247 -16.506 1.00 95.69 87 ALA A O 1
ATOM 618 N N . PRO A 1 88 ? 13.676 1.945 -18.626 1.00 97.31 88 PRO A N 1
ATOM 619 C CA . PRO A 1 88 ? 12.249 1.962 -18.953 1.00 97.31 88 PRO A CA 1
ATOM 620 C C . PRO A 1 88 ? 11.688 0.540 -19.109 1.00 97.31 88 PRO A C 1
ATOM 622 O O . PRO A 1 88 ? 12.429 -0.390 -19.405 1.00 97.31 88 PRO A O 1
ATOM 625 N N . SER A 1 89 ? 10.374 0.357 -18.970 1.00 96.94 89 SER A N 1
ATOM 626 C CA . SER A 1 89 ? 9.737 -0.948 -19.227 1.00 96.94 89 SER A CA 1
ATOM 627 C C . SER A 1 89 ? 9.378 -1.172 -20.704 1.00 96.94 89 SER A C 1
ATOM 629 O O . SER A 1 89 ? 8.901 -0.255 -21.373 1.00 96.94 89 SER A O 1
ATOM 631 N N . HIS A 1 90 ? 9.530 -2.408 -21.191 1.00 95.12 90 HIS A N 1
ATOM 632 C CA . HIS A 1 90 ? 8.901 -2.882 -22.430 1.00 95.12 90 HIS A CA 1
ATOM 633 C C . HIS A 1 90 ? 7.375 -2.845 -22.330 1.00 95.12 90 HIS A C 1
ATOM 635 O O . HIS A 1 90 ? 6.805 -3.269 -21.325 1.00 95.12 90 HIS A O 1
ATOM 641 N N . ALA A 1 91 ? 6.710 -2.451 -23.413 1.00 92.44 91 ALA A N 1
ATOM 642 C CA . ALA A 1 91 ? 5.268 -2.586 -23.573 1.00 92.44 91 ALA A CA 1
ATOM 643 C C . ALA A 1 91 ? 4.902 -3.842 -24.390 1.00 92.44 91 ALA A C 1
ATOM 645 O O . ALA A 1 91 ? 5.717 -4.392 -25.130 1.00 92.44 91 ALA A O 1
ATOM 646 N N . ALA A 1 92 ? 3.645 -4.287 -24.285 1.00 89.62 92 ALA A N 1
ATOM 647 C CA . ALA A 1 92 ? 3.147 -5.536 -24.874 1.00 89.62 92 ALA A CA 1
ATOM 648 C C . ALA A 1 92 ? 3.490 -5.737 -26.367 1.00 89.62 92 ALA A C 1
ATOM 650 O O . ALA A 1 92 ? 3.756 -6.861 -26.789 1.00 89.62 92 ALA A O 1
ATOM 651 N N . GLN A 1 93 ? 3.502 -4.669 -27.177 1.00 89.88 93 GLN A N 1
ATOM 652 C CA . GLN A 1 93 ? 3.821 -4.755 -28.611 1.00 89.88 93 GLN A CA 1
ATOM 653 C C . GLN A 1 93 ? 5.318 -4.890 -28.943 1.00 89.88 93 GLN A C 1
ATOM 655 O O . GLN A 1 93 ? 5.649 -5.135 -30.104 1.00 89.88 93 GLN A O 1
ATOM 660 N N . ASP A 1 94 ? 6.206 -4.701 -27.966 1.00 90.00 94 ASP A N 1
ATOM 661 C CA . ASP A 1 94 ? 7.657 -4.799 -28.157 1.00 90.00 94 ASP A CA 1
ATOM 662 C C . ASP A 1 94 ? 8.119 -6.268 -28.084 1.00 90.00 94 ASP A C 1
ATOM 664 O O . ASP A 1 94 ? 9.107 -6.656 -28.712 1.00 90.00 94 ASP A O 1
ATOM 668 N N . TYR A 1 95 ? 7.356 -7.110 -27.376 1.00 86.00 95 TYR A N 1
ATOM 669 C CA . TYR A 1 95 ? 7.582 -8.548 -27.303 1.00 86.00 95 TYR A CA 1
ATOM 670 C C . TYR A 1 95 ? 7.370 -9.225 -28.673 1.00 86.00 95 TYR A C 1
ATOM 672 O O . TYR A 1 95 ? 6.410 -8.918 -29.390 1.00 86.00 95 TYR A O 1
ATOM 680 N N . PRO A 1 96 ? 8.218 -10.199 -29.061 1.00 82.44 96 PRO A N 1
ATOM 681 C CA . PRO A 1 96 ? 8.026 -10.957 -30.293 1.00 82.44 96 PRO A CA 1
ATOM 682 C C . PRO A 1 96 ? 6.662 -11.654 -30.332 1.00 82.44 96 PRO A C 1
ATOM 684 O O . PRO A 1 96 ? 6.206 -12.192 -29.329 1.00 82.44 96 PRO A O 1
ATOM 687 N N . ALA A 1 97 ? 6.056 -11.774 -31.517 1.00 79.50 97 ALA A N 1
ATOM 688 C CA . ALA A 1 97 ? 4.739 -12.405 -31.702 1.00 79.50 97 ALA A CA 1
ATOM 689 C C . ALA A 1 97 ? 4.653 -13.905 -31.311 1.00 79.50 97 ALA A C 1
ATOM 691 O O . ALA A 1 97 ? 3.577 -14.492 -31.387 1.00 79.50 97 ALA A O 1
ATOM 692 N N . SER A 1 98 ? 5.767 -14.524 -30.904 1.00 71.38 98 SER A N 1
ATOM 693 C CA . SER A 1 98 ? 5.839 -15.841 -30.252 1.00 71.38 98 SER A CA 1
ATOM 694 C C . SER A 1 98 ? 5.624 -15.798 -28.729 1.00 71.38 98 SER A C 1
ATOM 696 O O . SER A 1 98 ? 5.578 -16.850 -28.098 1.00 71.38 98 SER A O 1
ATOM 698 N N . ILE A 1 99 ? 5.488 -14.609 -28.132 1.00 81.75 99 ILE A N 1
ATOM 699 C CA . ILE A 1 99 ? 5.096 -14.370 -26.733 1.00 81.75 99 ILE A CA 1
ATOM 700 C C . ILE A 1 99 ? 3.818 -13.492 -26.706 1.00 81.75 99 ILE A C 1
ATOM 702 O O . ILE A 1 99 ? 3.830 -12.376 -26.188 1.00 81.75 99 ILE A O 1
ATOM 706 N N . PRO A 1 100 ? 2.697 -13.936 -27.316 1.00 79.88 100 PRO A N 1
ATOM 707 C CA . PRO A 1 100 ? 1.412 -13.265 -27.163 1.00 79.88 100 PRO A CA 1
ATOM 708 C C . PRO A 1 100 ? 0.961 -13.313 -25.698 1.00 79.88 100 PRO A C 1
ATOM 710 O O . PRO A 1 100 ? 1.097 -14.341 -25.037 1.00 79.88 100 PRO A O 1
ATOM 713 N N . GLY A 1 101 ? 0.369 -12.219 -25.217 1.00 86.12 101 GLY A N 1
ATOM 714 C CA . GLY A 1 101 ? -0.105 -12.114 -23.834 1.00 86.12 101 GLY A CA 1
ATOM 715 C C . GLY A 1 101 ? 0.940 -11.625 -22.829 1.00 86.12 101 GLY A C 1
ATOM 716 O O . GLY A 1 101 ? 0.712 -11.786 -21.641 1.00 86.12 101 GLY A O 1
ATOM 717 N N . ALA A 1 102 ? 2.053 -11.039 -23.282 1.00 91.94 102 ALA A N 1
ATOM 718 C CA . ALA A 1 102 ? 2.840 -10.134 -22.444 1.00 91.94 102 ALA A CA 1
ATOM 719 C C . ALA A 1 102 ? 2.091 -8.800 -22.247 1.00 91.94 102 ALA A C 1
ATOM 721 O O . ALA A 1 102 ? 1.375 -8.353 -23.149 1.00 91.94 102 ALA A O 1
ATOM 722 N N . HIS A 1 103 ? 2.265 -8.170 -21.087 1.00 95.56 103 HIS A N 1
ATOM 723 C CA . HIS A 1 103 ? 1.442 -7.054 -20.614 1.00 95.56 103 HIS A CA 1
ATOM 724 C C . HIS A 1 103 ? 2.145 -5.694 -20.722 1.00 95.56 103 HIS A C 1
ATOM 726 O O . HIS A 1 103 ? 3.369 -5.590 -20.640 1.00 95.56 103 HIS A O 1
ATOM 732 N N . GLY A 1 104 ? 1.363 -4.629 -20.915 1.00 95.75 104 GLY A N 1
ATOM 733 C CA . GLY A 1 104 ? 1.840 -3.246 -20.936 1.00 95.75 104 GLY A CA 1
ATOM 734 C C . GLY A 1 104 ? 1.311 -2.406 -19.773 1.00 95.75 104 GLY A C 1
ATOM 735 O O . GLY A 1 104 ? 0.528 -2.862 -18.942 1.00 95.75 104 GLY A O 1
ATOM 736 N N . GLU A 1 105 ? 1.703 -1.132 -19.754 1.00 97.25 105 GLU A N 1
ATOM 737 C CA . GLU A 1 105 ? 1.311 -0.139 -18.744 1.00 97.25 105 GLU A CA 1
ATOM 738 C C . GLU A 1 105 ? -0.203 -0.125 -18.452 1.00 97.25 105 GLU A C 1
ATOM 740 O O . GLU A 1 105 ? -0.621 -0.132 -17.297 1.00 97.25 105 GLU A O 1
ATOM 745 N N . ALA A 1 106 ? -1.043 -0.167 -19.491 1.00 96.56 106 ALA A N 1
ATOM 746 C CA . ALA A 1 106 ? -2.499 -0.140 -19.344 1.00 96.56 106 ALA A CA 1
ATOM 747 C C . ALA A 1 106 ? -3.059 -1.383 -18.624 1.00 96.56 106 ALA A C 1
ATOM 749 O O . ALA A 1 106 ? -4.017 -1.274 -17.855 1.00 96.56 106 ALA A O 1
ATOM 750 N N . ASP A 1 107 ? -2.449 -2.550 -18.838 1.00 97.44 107 ASP A N 1
ATOM 751 C CA . ASP A 1 107 ? -2.832 -3.802 -18.184 1.00 97.44 107 ASP A CA 1
ATOM 752 C C . ASP A 1 107 ? -2.403 -3.790 -16.709 1.00 97.44 107 ASP A C 1
ATOM 754 O O . ASP A 1 107 ? -3.176 -4.185 -15.834 1.00 97.44 107 ASP A O 1
ATOM 758 N N . VAL A 1 108 ? -1.211 -3.249 -16.417 1.00 97.88 108 VAL A N 1
ATOM 759 C CA . VAL A 1 108 ? -0.725 -3.006 -15.046 1.00 97.88 108 VAL A CA 1
ATOM 760 C C . VAL A 1 108 ? -1.635 -2.021 -14.312 1.00 97.88 108 VAL A C 1
ATOM 762 O O . VAL A 1 108 ? -2.042 -2.293 -13.185 1.00 97.88 108 VAL A O 1
ATOM 765 N N . ALA A 1 109 ? -2.024 -0.912 -14.947 1.00 97.31 109 ALA A N 1
ATOM 766 C CA . ALA A 1 109 ? -2.952 0.061 -14.372 1.00 97.31 109 ALA A CA 1
ATOM 767 C C . ALA A 1 109 ? -4.315 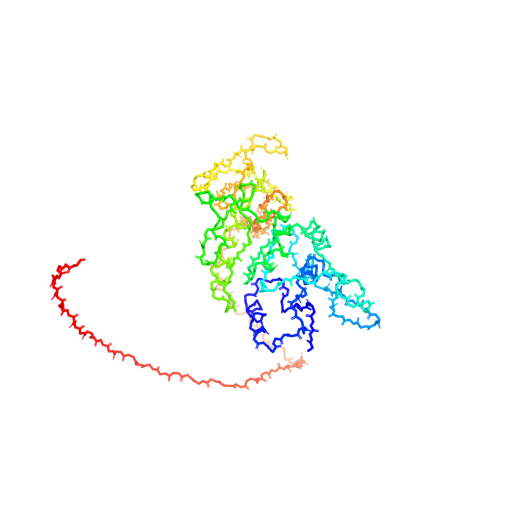-0.574 -14.038 1.00 97.31 109 ALA A C 1
ATOM 769 O O . ALA A 1 109 ? -4.880 -0.313 -12.975 1.00 97.31 109 ALA A O 1
ATOM 770 N N . GLN A 1 110 ? -4.831 -1.452 -14.908 1.00 97.38 110 GLN A N 1
ATOM 771 C CA . GLN A 1 110 ? -6.060 -2.202 -14.637 1.00 97.38 110 GLN A CA 1
ATOM 772 C C . GLN A 1 110 ? -5.881 -3.210 -13.487 1.00 97.38 110 GLN A C 1
ATOM 774 O O . GLN A 1 110 ? -6.776 -3.344 -12.650 1.00 97.38 110 GLN A O 1
ATOM 779 N N . ALA A 1 111 ? -4.738 -3.898 -13.415 1.00 97.31 111 ALA A N 1
ATOM 780 C CA . ALA A 1 111 ? -4.440 -4.855 -12.352 1.00 97.31 111 ALA A CA 1
ATOM 781 C C . ALA A 1 111 ? -4.301 -4.172 -10.976 1.00 97.31 111 ALA A C 1
ATOM 783 O O . ALA A 1 111 ? -4.913 -4.626 -10.011 1.00 97.31 111 ALA A O 1
ATOM 784 N N . LEU A 1 112 ? -3.596 -3.037 -10.896 1.00 96.50 112 LEU A N 1
ATOM 785 C CA . LEU A 1 112 ? -3.455 -2.218 -9.679 1.00 96.50 112 LEU A CA 1
ATOM 786 C C . LEU A 1 112 ? -4.758 -1.508 -9.260 1.00 96.50 112 LEU A C 1
ATOM 788 O O . LEU A 1 112 ? -4.924 -1.149 -8.097 1.00 96.50 112 LEU A O 1
ATOM 792 N N . ALA A 1 113 ? -5.709 -1.322 -10.179 1.00 94.12 113 ALA A N 1
ATOM 793 C CA . ALA A 1 113 ? -7.058 -0.866 -9.838 1.00 94.12 113 ALA A CA 1
ATOM 794 C C . ALA A 1 113 ? -7.950 -1.999 -9.283 1.00 94.12 113 ALA A C 1
ATOM 796 O O . ALA A 1 113 ? -8.892 -1.729 -8.537 1.00 94.12 113 ALA A O 1
ATOM 797 N N . ALA A 1 114 ? -7.674 -3.260 -9.639 1.00 95.31 114 ALA A N 1
ATOM 798 C CA . ALA A 1 114 ? -8.411 -4.437 -9.168 1.00 95.31 114 ALA A CA 1
ATOM 799 C C . ALA A 1 114 ? -7.854 -5.008 -7.848 1.00 95.31 114 ALA A C 1
ATOM 801 O O . ALA A 1 114 ? -8.621 -5.450 -6.990 1.00 95.31 114 ALA A O 1
ATOM 802 N N . LEU A 1 115 ? -6.532 -4.965 -7.676 1.00 93.50 115 LEU A N 1
ATOM 803 C CA . LEU A 1 115 ? -5.816 -5.151 -6.417 1.00 93.50 115 LEU A CA 1
ATOM 804 C C . LEU A 1 115 ? -5.381 -3.754 -5.934 1.00 93.50 115 LEU A C 1
ATOM 806 O O . LEU A 1 115 ? -4.318 -3.312 -6.362 1.00 93.50 115 LEU A O 1
ATOM 810 N N . PRO A 1 116 ? -6.175 -3.049 -5.097 1.00 85.31 116 PRO A N 1
ATOM 811 C CA . PRO A 1 116 ? -5.969 -1.634 -4.771 1.00 85.31 116 PRO A CA 1
ATOM 812 C C . PRO A 1 116 ? -4.686 -1.417 -3.955 1.00 85.31 116 PRO A C 1
ATOM 814 O O . PRO A 1 116 ? -4.691 -1.390 -2.722 1.00 85.31 116 PRO A O 1
ATOM 817 N N . ALA A 1 117 ? -3.578 -1.285 -4.678 1.00 93.12 117 ALA A N 1
ATOM 818 C CA . ALA A 1 117 ? -2.222 -1.292 -4.161 1.00 93.12 117 ALA A CA 1
ATOM 819 C C . ALA A 1 117 ? -1.480 -0.025 -4.578 1.00 93.12 117 ALA A C 1
ATOM 821 O O . ALA A 1 117 ? -1.500 0.370 -5.741 1.00 93.12 117 ALA A O 1
ATOM 822 N N . TYR A 1 118 ? -0.776 0.580 -3.628 1.00 94.88 118 TYR A N 1
ATOM 823 C CA . TYR A 1 118 ? 0.056 1.748 -3.882 1.00 94.88 118 TYR A CA 1
ATOM 824 C C . TYR A 1 118 ? 1.360 1.309 -4.554 1.00 94.88 118 TYR A C 1
ATOM 826 O O . TYR A 1 118 ? 2.122 0.535 -3.970 1.00 94.88 118 TYR A O 1
ATOM 834 N N . LEU A 1 119 ? 1.630 1.808 -5.761 1.00 97.31 119 LEU A N 1
ATOM 835 C CA . LEU A 1 119 ? 2.906 1.638 -6.443 1.00 97.31 119 LEU A CA 1
ATOM 836 C C . LEU A 1 119 ? 3.835 2.798 -6.085 1.00 97.31 119 LEU A C 1
ATOM 838 O O . LEU A 1 119 ? 3.551 3.956 -6.371 1.00 97.31 119 LEU A O 1
ATOM 842 N N . LEU A 1 120 ? 4.966 2.467 -5.483 1.00 96.75 120 LEU A N 1
ATOM 843 C CA . LEU A 1 120 ? 6.087 3.360 -5.240 1.00 96.75 120 LEU A CA 1
ATOM 844 C C . LEU A 1 120 ? 7.232 2.927 -6.150 1.00 96.75 120 LEU A C 1
ATOM 846 O O . LEU A 1 120 ? 7.356 1.737 -6.450 1.00 96.75 120 LEU A O 1
ATOM 850 N N . ALA A 1 121 ? 8.093 3.855 -6.560 1.00 96.75 121 ALA A N 1
ATOM 851 C CA . ALA A 1 121 ? 9.245 3.484 -7.375 1.00 96.75 121 ALA A CA 1
ATOM 852 C C . ALA A 1 121 ? 10.520 4.272 -7.061 1.00 96.75 121 ALA A C 1
ATOM 854 O O . ALA A 1 121 ? 10.475 5.450 -6.702 1.00 96.75 121 ALA A O 1
ATOM 855 N N . ALA A 1 122 ? 11.656 3.600 -7.234 1.00 96.25 122 ALA A N 1
ATOM 856 C CA . ALA A 1 122 ? 13.003 4.149 -7.155 1.00 96.25 122 ALA A CA 1
ATOM 857 C C . ALA A 1 122 ? 13.696 3.950 -8.512 1.00 96.25 122 ALA A C 1
ATOM 859 O O . ALA A 1 122 ? 13.832 2.814 -8.970 1.00 96.25 122 ALA A O 1
ATOM 860 N N . VAL A 1 123 ? 14.087 5.041 -9.176 1.00 96.44 123 VAL A N 1
ATOM 861 C CA . VAL A 1 123 ? 14.495 5.028 -10.589 1.00 96.44 123 VAL A CA 1
ATOM 862 C C . VAL A 1 123 ? 15.880 5.624 -10.842 1.00 96.44 123 VAL A C 1
ATOM 864 O O . VAL A 1 123 ? 16.227 6.667 -10.292 1.00 96.44 123 VAL A O 1
ATOM 867 N N . GLY A 1 124 ? 16.678 4.957 -11.680 1.00 95.31 124 GLY A N 1
ATOM 868 C CA . GLY A 1 124 ? 18.050 5.376 -12.015 1.00 95.31 124 GLY A CA 1
ATOM 869 C C . GLY A 1 124 ? 18.182 6.347 -13.201 1.00 95.31 124 GLY A C 1
ATOM 870 O O . GLY A 1 124 ? 19.226 6.981 -13.354 1.00 95.31 124 GLY A O 1
ATOM 871 N N . THR A 1 125 ? 17.146 6.488 -14.038 1.00 94.94 125 THR A N 1
ATOM 872 C CA . THR A 1 125 ? 17.133 7.363 -15.231 1.00 94.94 125 THR A CA 1
ATOM 873 C C . THR A 1 125 ? 15.805 8.112 -15.385 1.00 94.94 125 THR A C 1
ATOM 875 O O . THR A 1 125 ? 14.791 7.729 -14.796 1.00 94.94 125 THR A O 1
ATOM 878 N N . GLU A 1 126 ? 15.783 9.184 -16.187 1.00 95.44 126 GLU A N 1
ATOM 879 C CA . GLU A 1 126 ? 14.543 9.928 -16.475 1.00 95.44 126 GLU A CA 1
ATOM 880 C C . GLU A 1 126 ? 13.634 9.141 -17.440 1.00 95.44 126 GLU A C 1
ATOM 882 O O . GLU A 1 126 ? 12.412 9.247 -17.374 1.00 95.44 126 GLU A O 1
ATOM 887 N N . GLU A 1 127 ? 14.213 8.291 -18.291 1.00 97.00 127 GLU A N 1
ATOM 888 C CA . GLU A 1 127 ? 13.512 7.324 -19.135 1.00 97.00 127 GLU A CA 1
ATOM 889 C C . GLU A 1 127 ? 12.770 6.281 -18.284 1.00 97.00 127 GLU A C 1
ATOM 891 O O . GLU A 1 127 ? 11.565 6.084 -18.462 1.00 97.00 127 GLU A O 1
ATOM 896 N N . ALA A 1 128 ? 13.454 5.678 -17.302 1.00 97.00 128 ALA A N 1
ATOM 897 C CA . ALA A 1 128 ? 12.829 4.821 -16.296 1.00 97.00 128 ALA A CA 1
ATOM 898 C C . ALA A 1 128 ? 11.718 5.568 -15.548 1.00 97.00 128 ALA A C 1
ATOM 900 O O . ALA A 1 128 ? 10.579 5.094 -15.499 1.00 97.00 128 ALA A O 1
ATOM 901 N N . ARG A 1 129 ? 12.020 6.779 -15.052 1.00 96.75 129 ARG A N 1
ATOM 902 C CA . ARG A 1 129 ? 11.071 7.656 -14.351 1.00 96.75 129 ARG A CA 1
ATOM 903 C C . ARG A 1 129 ? 9.797 7.894 -15.155 1.00 96.75 129 ARG A C 1
ATOM 905 O O . ARG A 1 129 ? 8.704 7.736 -14.616 1.00 96.75 129 ARG A O 1
ATOM 912 N N . SER A 1 130 ? 9.932 8.244 -16.431 1.00 97.38 130 SER A N 1
ATOM 913 C CA . SER A 1 130 ? 8.798 8.508 -17.315 1.00 97.38 130 SER A CA 1
ATOM 914 C C . SER A 1 130 ? 7.957 7.260 -17.585 1.00 97.38 130 SER A C 1
ATOM 916 O O . SER A 1 130 ? 6.760 7.406 -17.801 1.00 97.38 130 SER A O 1
ATOM 918 N N . SER A 1 131 ? 8.549 6.060 -17.579 1.00 97.31 131 SER A N 1
ATOM 919 C CA . SER A 1 131 ? 7.825 4.814 -17.879 1.00 97.31 131 SER A CA 1
ATOM 920 C C . SER A 1 131 ? 6.910 4.326 -16.750 1.00 97.31 131 SER A C 1
ATOM 922 O O . SER A 1 131 ? 5.937 3.636 -17.018 1.00 97.31 131 SER A O 1
ATOM 924 N N . VAL A 1 132 ? 7.185 4.692 -15.492 1.00 97.75 132 VAL A N 1
ATOM 925 C CA . VAL A 1 132 ? 6.375 4.273 -14.327 1.00 97.75 132 VAL A CA 1
ATOM 926 C C . VAL A 1 132 ? 5.554 5.412 -13.713 1.00 97.75 132 VAL A C 1
ATOM 928 O O . VAL A 1 132 ? 4.843 5.200 -12.731 1.00 97.75 132 VAL A O 1
ATOM 931 N N . HIS A 1 133 ? 5.645 6.624 -14.267 1.00 97.69 133 HIS A N 1
ATOM 932 C CA . HIS A 1 133 ? 5.061 7.829 -13.679 1.00 97.69 133 HIS A CA 1
ATOM 933 C C . HIS A 1 133 ? 3.542 7.738 -13.491 1.00 97.69 133 HIS A C 1
ATOM 935 O O . HIS A 1 133 ? 3.042 7.871 -12.369 1.00 97.69 133 HIS A O 1
ATOM 941 N N . ASP A 1 134 ? 2.812 7.475 -14.575 1.00 97.62 134 ASP A N 1
ATOM 942 C CA . ASP A 1 134 ? 1.349 7.493 -14.565 1.00 97.62 134 ASP A CA 1
ATOM 943 C C . ASP A 1 134 ? 0.773 6.302 -13.776 1.00 97.62 134 ASP A C 1
ATOM 945 O O . ASP A 1 134 ? -0.315 6.413 -13.213 1.00 97.62 134 ASP A O 1
ATOM 949 N N . LEU A 1 135 ? 1.542 5.215 -13.605 1.00 98.06 135 LEU A N 1
ATOM 950 C CA . LEU A 1 135 ? 1.218 4.117 -12.688 1.00 98.06 135 LEU A CA 1
ATOM 951 C C . LEU A 1 135 ? 1.336 4.528 -11.209 1.00 98.06 135 LEU A C 1
ATOM 953 O O . LEU A 1 135 ? 0.417 4.261 -10.437 1.00 98.06 135 LEU A O 1
ATOM 957 N N . VAL A 1 136 ? 2.420 5.208 -10.809 1.00 97.56 136 VAL A N 1
ATOM 958 C CA . VAL A 1 136 ? 2.605 5.715 -9.428 1.00 97.56 136 VAL A CA 1
ATOM 959 C C . VAL A 1 136 ? 1.525 6.747 -9.076 1.00 97.56 136 VAL A C 1
ATOM 961 O O . VAL A 1 136 ? 0.937 6.718 -7.992 1.00 97.56 136 VAL A O 1
ATOM 964 N N . VAL A 1 137 ? 1.224 7.665 -10.000 1.00 96.12 137 VAL A N 1
ATOM 965 C CA . VAL A 1 137 ? 0.161 8.664 -9.807 1.00 96.12 137 VAL A CA 1
ATOM 966 C C . VAL A 1 137 ? -1.223 8.010 -9.824 1.00 96.12 137 VAL A C 1
ATOM 968 O O . VAL A 1 137 ? -2.052 8.320 -8.965 1.00 96.12 137 VAL A O 1
ATOM 971 N N . GLY A 1 138 ? -1.466 7.080 -10.751 1.00 95.44 138 GLY A N 1
ATOM 972 C CA . GLY A 1 138 ? -2.726 6.349 -10.899 1.00 95.44 138 GLY A CA 1
ATOM 973 C C . GLY A 1 138 ? -3.060 5.454 -9.705 1.00 95.44 138 GLY A C 1
ATOM 974 O O . GLY A 1 138 ? -4.222 5.380 -9.311 1.00 95.44 138 GLY A O 1
ATOM 975 N N . SER A 1 139 ? -2.053 4.863 -9.053 1.00 94.75 139 SER A N 1
ATOM 976 C CA . SER A 1 139 ? -2.222 4.123 -7.796 1.00 94.75 139 SER A CA 1
ATOM 977 C C . SER A 1 139 ? -2.464 5.026 -6.575 1.00 94.75 139 SER A C 1
ATOM 979 O O . SER A 1 139 ? -2.506 4.545 -5.444 1.00 94.75 139 SER A O 1
ATOM 981 N N . GLY A 1 140 ? -2.521 6.349 -6.758 1.00 93.00 140 GLY A N 1
ATOM 982 C CA . GLY A 1 140 ? -2.713 7.328 -5.690 1.00 93.00 140 GLY A CA 1
ATOM 983 C C . GLY A 1 140 ? -1.496 7.559 -4.787 1.00 93.00 140 GLY A C 1
ATOM 984 O O . GLY A 1 140 ? -1.615 8.332 -3.833 1.00 93.00 140 GLY A O 1
ATOM 985 N N . ALA A 1 141 ? -0.333 6.960 -5.078 1.00 94.62 141 ALA A N 1
ATOM 986 C CA . ALA A 1 141 ? 0.880 7.005 -4.254 1.00 94.62 141 ALA A CA 1
ATOM 987 C C . ALA A 1 141 ? 1.550 8.388 -4.319 1.00 94.62 141 ALA A C 1
ATOM 989 O O . ALA A 1 141 ? 2.539 8.622 -5.014 1.00 94.62 141 ALA A O 1
ATOM 990 N N . THR A 1 142 ? 0.948 9.348 -3.618 1.00 94.38 142 THR A N 1
ATOM 991 C CA . THR A 1 142 ? 1.245 10.775 -3.722 1.00 94.38 142 THR A CA 1
ATOM 992 C C . THR A 1 142 ? 1.082 11.476 -2.371 1.00 94.38 142 THR A C 1
ATOM 994 O O . THR A 1 142 ? 0.079 11.289 -1.688 1.00 94.38 142 THR A O 1
ATOM 997 N N . ILE A 1 143 ? 2.010 12.367 -2.016 1.00 90.69 143 ILE A N 1
ATOM 998 C CA . ILE A 1 143 ? 1.965 13.167 -0.776 1.00 90.69 143 ILE A CA 1
ATOM 999 C C . ILE A 1 143 ? 1.799 14.673 -1.048 1.00 90.69 143 ILE A C 1
ATOM 1001 O O . ILE A 1 143 ? 2.040 15.130 -2.170 1.00 90.69 143 ILE A O 1
ATOM 1005 N N . PRO A 1 144 ? 1.390 15.483 -0.053 1.00 89.56 144 PRO A N 1
ATOM 1006 C CA . PRO A 1 144 ? 1.502 16.940 -0.123 1.00 89.56 144 PRO A CA 1
ATOM 1007 C C . PRO A 1 144 ? 2.976 17.409 -0.178 1.00 89.56 144 PRO A C 1
ATOM 1009 O O . PRO A 1 144 ? 3.835 16.793 0.451 1.00 89.56 144 PRO A O 1
ATOM 1012 N N . PRO A 1 145 ? 3.295 18.513 -0.880 1.00 91.00 145 PRO A N 1
ATOM 1013 C CA . PRO A 1 145 ? 4.666 19.006 -1.020 1.00 91.00 145 PRO A CA 1
ATOM 1014 C C . PRO A 1 145 ? 5.201 19.736 0.222 1.00 91.00 145 PRO A C 1
ATOM 1016 O O . PRO A 1 145 ? 4.710 20.804 0.603 1.00 91.00 145 PRO A O 1
ATOM 1019 N N . THR A 1 146 ? 6.301 19.239 0.788 1.00 87.94 146 THR A N 1
ATOM 1020 C CA . THR A 1 146 ? 7.013 19.877 1.905 1.00 87.94 146 THR A CA 1
ATOM 1021 C C . THR A 1 146 ? 7.613 21.216 1.472 1.00 87.94 146 THR A C 1
ATOM 1023 O O . THR A 1 146 ? 8.493 21.271 0.612 1.00 87.94 146 THR A O 1
ATOM 1026 N N . ASN A 1 147 ? 7.152 22.321 2.070 1.00 90.38 147 ASN A N 1
ATOM 1027 C CA . ASN A 1 147 ? 7.524 23.691 1.678 1.00 90.38 147 ASN A CA 1
ATOM 1028 C C . ASN A 1 147 ? 7.312 23.984 0.174 1.00 90.38 147 ASN A C 1
ATOM 1030 O O . ASN A 1 147 ? 8.052 24.765 -0.424 1.00 90.38 147 ASN A O 1
ATOM 1034 N N . GLY A 1 148 ? 6.311 23.349 -0.449 1.00 94.06 148 GLY A N 1
ATOM 1035 C CA . GLY A 1 148 ? 6.003 23.534 -1.870 1.00 94.06 148 GLY A CA 1
ATOM 1036 C C . GLY A 1 148 ? 6.959 22.822 -2.835 1.00 94.06 148 GLY A C 1
ATOM 1037 O O . GLY A 1 148 ? 6.984 23.177 -4.011 1.00 94.06 148 GLY A O 1
ATOM 1038 N N . GLN A 1 149 ? 7.748 21.847 -2.368 1.00 95.75 149 GLN A N 1
ATOM 1039 C CA . GLN A 1 149 ? 8.669 21.034 -3.173 1.00 95.75 149 GLN A CA 1
ATOM 1040 C C . GLN A 1 149 ? 8.520 19.536 -2.855 1.00 95.75 149 GLN A C 1
ATOM 1042 O O . GLN A 1 149 ? 8.092 19.167 -1.762 1.00 95.75 149 GLN A O 1
ATOM 1047 N N . CYS A 1 150 ? 8.923 18.676 -3.790 1.00 94.88 150 CYS A N 1
ATOM 1048 C CA . CYS A 1 150 ? 8.965 17.224 -3.617 1.00 94.88 150 CYS A CA 1
ATOM 1049 C C . CYS A 1 150 ? 10.391 16.769 -3.315 1.00 94.88 150 CYS A C 1
ATOM 1051 O O . CYS A 1 150 ? 11.303 17.064 -4.083 1.00 94.88 150 CYS A O 1
ATOM 1053 N N . ARG A 1 151 ? 10.596 16.032 -2.220 1.00 93.62 151 ARG A N 1
ATOM 1054 C CA . ARG A 1 151 ? 11.915 15.525 -1.791 1.00 93.62 151 ARG A CA 1
ATOM 1055 C C . ARG A 1 151 ? 12.263 14.177 -2.423 1.00 93.62 151 ARG A C 1
ATOM 1057 O O . ARG A 1 151 ? 12.760 13.279 -1.765 1.00 93.62 151 ARG A O 1
ATOM 1064 N N . THR A 1 152 ? 11.965 14.062 -3.710 1.00 94.69 152 THR A N 1
ATOM 1065 C CA . THR A 1 152 ? 12.019 12.816 -4.482 1.00 94.69 152 THR A CA 1
ATOM 1066 C C . THR A 1 152 ? 13.064 12.850 -5.601 1.00 94.69 152 THR A C 1
ATOM 1068 O O . THR A 1 152 ? 13.158 11.917 -6.392 1.00 94.69 152 THR A O 1
ATOM 1071 N N . GLY A 1 153 ? 13.865 13.916 -5.682 1.00 94.38 153 GLY A N 1
ATOM 1072 C CA . GLY A 1 153 ? 15.078 13.929 -6.493 1.00 94.38 153 GLY A CA 1
ATOM 1073 C C . GLY A 1 153 ? 16.252 13.241 -5.791 1.00 94.38 153 GLY A C 1
ATOM 1074 O O . GLY A 1 153 ? 16.228 13.060 -4.571 1.00 94.38 153 GLY A O 1
ATOM 1075 N N . LEU A 1 154 ? 17.301 12.921 -6.551 1.00 92.81 154 LEU A N 1
ATOM 1076 C CA . LEU A 1 154 ? 18.488 12.196 -6.073 1.00 92.81 154 LEU A CA 1
ATOM 1077 C C . LEU A 1 154 ? 19.041 12.780 -4.759 1.00 92.81 154 LEU A C 1
ATOM 1079 O O . LEU A 1 154 ? 19.359 13.968 -4.687 1.00 92.81 154 LEU A O 1
ATOM 1083 N N . GLY A 1 155 ? 19.145 11.950 -3.716 1.00 87.81 155 GLY A N 1
ATOM 1084 C CA . GLY A 1 155 ? 19.625 12.372 -2.392 1.00 87.81 155 GLY A CA 1
ATOM 1085 C C . GLY A 1 155 ? 18.723 13.395 -1.681 1.00 87.81 155 GLY A C 1
ATOM 1086 O O . GLY A 1 155 ? 19.226 14.278 -0.986 1.00 87.81 155 GLY A O 1
ATOM 1087 N N . GLY A 1 156 ? 17.404 13.337 -1.894 1.00 89.06 156 GLY A N 1
ATOM 1088 C CA . GLY A 1 156 ? 16.438 14.287 -1.322 1.00 89.06 156 GLY A CA 1
ATOM 1089 C C . GLY A 1 156 ? 16.413 15.652 -2.028 1.00 89.06 156 GLY A C 1
ATOM 1090 O O . GLY A 1 156 ? 15.944 16.654 -1.463 1.00 89.06 156 GLY A O 1
ATOM 1091 N N . ALA A 1 157 ? 16.929 15.722 -3.259 1.00 93.12 157 ALA A N 1
ATOM 1092 C CA . ALA A 1 157 ? 16.858 16.915 -4.093 1.00 93.12 157 ALA A CA 1
ATOM 1093 C C . ALA A 1 157 ? 15.399 17.295 -4.410 1.00 93.12 157 ALA A C 1
ATOM 1095 O O . ALA A 1 157 ? 14.494 16.459 -4.432 1.00 93.12 157 ALA A O 1
ATOM 1096 N N . SER A 1 158 ? 15.160 18.587 -4.641 1.00 95.06 158 SER A N 1
ATOM 1097 C CA . SER A 1 158 ? 13.815 19.097 -4.915 1.00 95.06 158 SER A CA 1
ATOM 1098 C C . SER A 1 158 ? 13.394 18.842 -6.365 1.00 95.06 158 SER A C 1
ATOM 1100 O O . SER A 1 158 ? 13.973 19.428 -7.280 1.00 95.06 158 SER A O 1
ATOM 1102 N N . ARG A 1 159 ? 12.329 18.059 -6.569 1.00 95.50 159 ARG A N 1
ATOM 1103 C CA . ARG A 1 159 ? 11.507 18.082 -7.792 1.00 95.50 159 ARG A CA 1
ATOM 1104 C C . ARG A 1 159 ? 10.270 18.970 -7.582 1.00 95.50 159 ARG A C 1
ATOM 1106 O O . ARG A 1 159 ? 9.869 19.246 -6.447 1.00 95.50 159 ARG A O 1
ATOM 1113 N N . ALA A 1 160 ? 9.691 19.469 -8.672 1.00 95.94 160 ALA A N 1
ATOM 1114 C CA . ALA A 1 160 ? 8.491 20.305 -8.622 1.00 95.94 160 ALA A CA 1
ATOM 1115 C C . ALA A 1 160 ? 7.229 19.458 -8.348 1.00 95.94 160 ALA A C 1
ATOM 1117 O O . ALA A 1 160 ? 7.167 18.326 -8.820 1.00 95.94 160 ALA A O 1
ATOM 1118 N N . PRO A 1 161 ? 6.224 19.981 -7.618 1.00 96.19 161 PRO A N 1
ATOM 1119 C CA . PRO A 1 161 ? 4.963 19.278 -7.412 1.00 96.19 161 PRO A CA 1
ATOM 1120 C C . PRO A 1 161 ? 4.046 19.341 -8.633 1.00 96.19 161 PRO A C 1
ATOM 1122 O O . PRO A 1 161 ? 3.885 20.383 -9.271 1.00 96.19 161 PRO A O 1
ATOM 1125 N N . GLU A 1 162 ? 3.365 18.232 -8.883 1.00 94.75 162 GLU A N 1
ATOM 1126 C CA . GLU A 1 162 ? 2.480 18.007 -10.021 1.00 94.75 162 GLU A CA 1
ATOM 1127 C C . GLU A 1 162 ? 1.031 18.051 -9.539 1.00 94.75 162 GLU A C 1
ATOM 1129 O O . GLU A 1 162 ? 0.656 17.371 -8.586 1.00 94.75 162 GLU A O 1
ATOM 1134 N N . SER A 1 163 ? 0.220 18.945 -10.113 1.00 93.25 163 SER A N 1
ATOM 1135 C CA . SER A 1 163 ? -1.138 19.253 -9.619 1.00 93.25 163 SER A CA 1
ATOM 1136 C C . SER A 1 163 ? -1.214 19.572 -8.107 1.00 93.25 163 SER A C 1
ATOM 1138 O O . SER A 1 163 ? -2.259 19.416 -7.481 1.00 93.25 163 SER A O 1
ATOM 1140 N N . GLY A 1 164 ? -0.108 20.036 -7.505 1.00 93.88 164 GLY A N 1
ATOM 1141 C CA . GLY A 1 164 ? 0.006 20.302 -6.062 1.00 93.88 164 GLY A CA 1
ATOM 1142 C C . GLY A 1 164 ? 0.285 19.068 -5.190 1.00 93.88 164 GLY A C 1
ATOM 1143 O O . GLY A 1 164 ? 0.159 19.156 -3.971 1.00 93.88 164 GLY A O 1
ATOM 1144 N N . ARG A 1 165 ? 0.670 17.939 -5.792 1.00 94.81 165 ARG A N 1
ATOM 1145 C CA . ARG A 1 165 ? 1.052 16.675 -5.144 1.00 94.81 165 ARG A CA 1
ATOM 1146 C C . ARG A 1 165 ? 2.490 16.294 -5.511 1.00 94.81 165 ARG A C 1
ATOM 1148 O O . ARG A 1 165 ? 3.068 16.833 -6.449 1.00 94.81 165 ARG A O 1
ATOM 1155 N N . CYS A 1 166 ? 3.060 15.352 -4.773 1.00 95.50 166 CYS A N 1
ATOM 1156 C CA . CYS A 1 166 ? 4.361 14.750 -5.043 1.00 95.50 166 CYS A CA 1
ATOM 1157 C C . CYS A 1 166 ? 4.195 13.239 -5.215 1.00 95.50 166 CYS A C 1
ATOM 1159 O O . CYS A 1 166 ? 3.854 12.586 -4.227 1.00 95.50 166 CYS A O 1
ATOM 1161 N N . PRO A 1 167 ? 4.420 12.676 -6.415 1.00 96.69 167 PRO A N 1
ATOM 1162 C CA . PRO A 1 167 ? 4.458 11.229 -6.616 1.00 96.69 167 PRO A CA 1
ATOM 1163 C C . PRO A 1 167 ? 5.554 10.583 -5.764 1.00 96.69 167 PRO A C 1
ATOM 1165 O O . PRO A 1 167 ? 6.649 11.141 -5.649 1.00 96.69 167 PRO A O 1
ATOM 1168 N N . LEU A 1 168 ? 5.289 9.399 -5.205 1.00 96.38 168 LEU A N 1
ATOM 1169 C CA . LEU A 1 168 ? 6.261 8.572 -4.476 1.00 96.38 168 LEU A CA 1
ATOM 1170 C C . LEU A 1 168 ? 7.184 7.817 -5.456 1.00 96.38 168 LEU A C 1
ATOM 1172 O O . LEU A 1 168 ? 7.319 6.595 -5.436 1.00 96.38 168 LEU A O 1
ATOM 1176 N N . LEU A 1 169 ? 7.796 8.609 -6.338 1.00 96.88 169 LEU A N 1
ATOM 1177 C CA . LEU A 1 169 ? 8.689 8.231 -7.424 1.00 96.88 169 LEU A CA 1
ATOM 1178 C C . LEU A 1 169 ? 10.014 8.967 -7.215 1.00 96.88 169 LEU A C 1
ATOM 1180 O O . LEU A 1 169 ? 10.092 10.182 -7.431 1.00 96.88 169 LEU A O 1
ATOM 1184 N N . PHE A 1 170 ? 11.026 8.240 -6.760 1.00 96.50 170 PHE A N 1
ATOM 1185 C CA . PHE A 1 170 ? 12.287 8.759 -6.234 1.00 96.50 170 PHE A CA 1
ATOM 1186 C C . PHE A 1 170 ? 13.448 8.481 -7.190 1.00 96.50 170 PHE A C 1
ATOM 1188 O O . PHE A 1 170 ? 13.512 7.392 -7.748 1.00 96.50 170 PHE A O 1
ATOM 1195 N N . ASP A 1 171 ? 14.393 9.409 -7.347 1.00 95.44 171 ASP A N 1
ATOM 1196 C CA . ASP A 1 171 ? 15.623 9.122 -8.103 1.00 95.44 171 ASP A CA 1
ATOM 1197 C C . ASP A 1 171 ? 16.689 8.460 -7.205 1.00 95.44 171 ASP A C 1
ATOM 1199 O O . ASP A 1 171 ? 16.942 8.925 -6.089 1.00 95.44 171 ASP A O 1
ATOM 1203 N N . ILE A 1 172 ? 17.365 7.431 -7.718 1.00 95.06 172 ILE A N 1
ATOM 1204 C CA . ILE A 1 172 ? 18.519 6.760 -7.089 1.00 95.06 172 ILE A CA 1
ATOM 1205 C C . ILE A 1 172 ? 19.775 6.887 -7.960 1.00 95.06 172 ILE A C 1
ATOM 1207 O O . ILE A 1 172 ? 19.696 7.193 -9.149 1.00 95.06 172 ILE A O 1
ATOM 1211 N N . ALA A 1 173 ? 20.955 6.676 -7.373 1.00 92.56 173 ALA A N 1
ATOM 1212 C CA . ALA A 1 173 ? 22.190 6.594 -8.147 1.00 92.56 173 ALA A CA 1
ATOM 1213 C C . ALA A 1 173 ? 22.249 5.274 -8.940 1.00 92.56 173 ALA A C 1
ATOM 1215 O O . ALA A 1 173 ? 21.724 4.255 -8.492 1.00 92.56 173 ALA A O 1
ATOM 1216 N N . SER A 1 174 ? 22.951 5.261 -10.077 1.00 85.81 174 SER A N 1
ATOM 1217 C CA . SER A 1 174 ? 23.134 4.065 -10.921 1.00 85.81 174 SER A CA 1
ATOM 1218 C C . SER A 1 174 ? 24.044 2.981 -10.318 1.00 85.81 174 SER A C 1
ATOM 1220 O O . SER A 1 174 ? 24.264 1.947 -10.938 1.00 85.81 174 SER A O 1
ATOM 1222 N N . ASP A 1 175 ? 24.566 3.195 -9.109 1.00 86.50 175 ASP A N 1
ATOM 1223 C CA . ASP A 1 175 ? 25.237 2.186 -8.279 1.00 86.50 175 ASP A CA 1
ATOM 1224 C C . ASP A 1 175 ? 24.379 1.739 -7.073 1.00 86.50 175 ASP A C 1
ATOM 1226 O O . ASP A 1 175 ? 24.864 1.042 -6.183 1.00 86.50 175 ASP A O 1
ATOM 1230 N N . GLY A 1 176 ? 23.108 2.156 -7.019 1.00 84.25 176 GLY A N 1
ATOM 1231 C CA . GLY A 1 176 ? 22.185 1.891 -5.913 1.00 84.25 176 GLY A CA 1
ATOM 1232 C C . GLY A 1 176 ? 22.378 2.790 -4.683 1.00 84.25 176 GLY A C 1
ATOM 1233 O O . GLY A 1 176 ? 21.619 2.666 -3.717 1.00 84.25 176 GLY A O 1
ATOM 1234 N N . THR A 1 177 ? 23.345 3.716 -4.681 1.00 88.00 177 THR A N 1
ATOM 1235 C CA . THR A 1 177 ? 23.565 4.621 -3.542 1.00 88.00 177 THR A CA 1
ATOM 1236 C C . THR A 1 177 ? 22.314 5.457 -3.251 1.00 88.00 177 THR A C 1
ATOM 1238 O O . THR A 1 177 ? 21.741 6.095 -4.136 1.00 88.00 177 THR A O 1
ATOM 1241 N N . GLY A 1 178 ? 21.900 5.459 -1.979 1.00 82.56 178 GLY A N 1
ATOM 1242 C CA . GLY A 1 178 ? 20.697 6.140 -1.490 1.00 82.56 178 GLY A CA 1
ATOM 1243 C C . GLY A 1 178 ? 19.414 5.302 -1.525 1.00 82.56 178 GLY A C 1
ATOM 1244 O O . GLY A 1 178 ? 18.414 5.739 -0.964 1.00 82.56 178 GLY A O 1
ATOM 1245 N 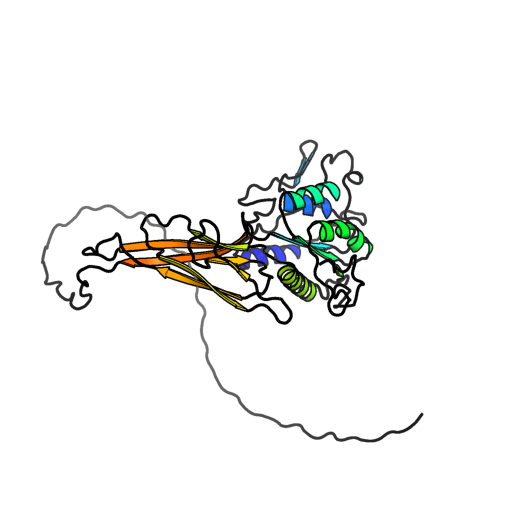N . LEU A 1 179 ? 19.420 4.092 -2.107 1.00 86.88 179 LEU A N 1
ATOM 1246 C CA . LEU A 1 179 ? 18.221 3.244 -2.209 1.00 86.88 179 LEU A CA 1
ATOM 1247 C C . LEU A 1 179 ? 17.585 2.925 -0.843 1.00 86.88 179 LEU A C 1
ATOM 1249 O O . LEU A 1 179 ? 16.366 2.975 -0.714 1.00 86.88 179 LEU A O 1
ATOM 1253 N N . SER A 1 180 ? 18.387 2.639 0.188 1.00 86.12 180 SER A N 1
ATOM 1254 C CA . SER A 1 180 ? 17.882 2.362 1.543 1.00 86.12 180 SER A CA 1
ATOM 1255 C C . SER A 1 180 ? 17.125 3.550 2.143 1.00 86.12 180 SER A C 1
ATOM 1257 O O . SER A 1 180 ? 16.052 3.368 2.714 1.00 86.12 180 SER A O 1
ATOM 1259 N N . ASP A 1 181 ? 17.666 4.760 1.987 1.00 87.69 181 ASP A N 1
ATOM 1260 C CA . ASP A 1 181 ? 17.055 5.991 2.495 1.00 87.69 181 ASP A CA 1
ATOM 1261 C C . ASP A 1 181 ? 15.783 6.315 1.698 1.00 87.69 181 ASP A C 1
ATOM 1263 O O . ASP A 1 181 ? 14.738 6.593 2.281 1.00 87.69 181 ASP A O 1
ATOM 1267 N N . VAL A 1 182 ? 15.836 6.148 0.370 1.00 86.31 182 VAL A N 1
ATOM 1268 C CA . VAL A 1 182 ? 14.681 6.258 -0.533 1.00 86.31 182 VAL A CA 1
ATOM 1269 C C . VAL A 1 182 ? 13.557 5.293 -0.154 1.00 86.31 182 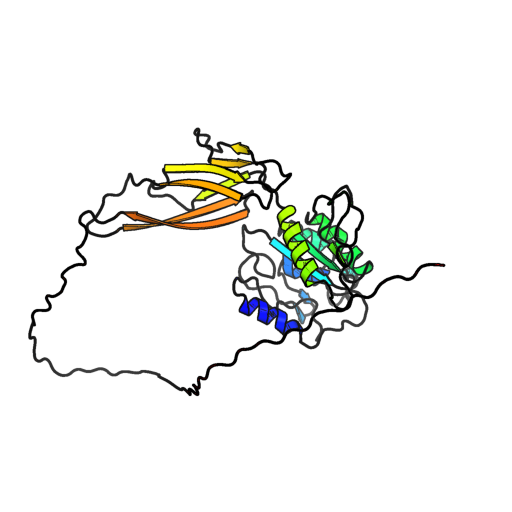VAL A C 1
ATOM 1271 O O . VAL A 1 182 ? 12.404 5.704 -0.140 1.00 86.31 182 VAL A O 1
ATOM 1274 N N . ILE A 1 183 ? 13.849 4.035 0.196 1.00 85.00 183 ILE A N 1
ATOM 1275 C CA . ILE A 1 183 ? 12.822 3.071 0.627 1.00 85.00 183 ILE A CA 1
ATOM 1276 C C . ILE A 1 183 ? 12.183 3.502 1.957 1.00 85.00 183 ILE A C 1
ATOM 1278 O O . ILE A 1 183 ? 10.968 3.374 2.121 1.00 85.00 183 ILE A O 1
ATOM 1282 N N . LEU A 1 184 ? 12.964 4.044 2.897 1.00 87.56 184 LEU A N 1
ATOM 1283 C CA . LEU A 1 184 ? 12.439 4.555 4.167 1.00 87.56 184 LEU A CA 1
ATOM 1284 C C . LEU A 1 184 ? 11.566 5.804 3.965 1.00 87.56 184 LEU A C 1
ATOM 1286 O O . LEU A 1 184 ? 10.451 5.845 4.488 1.00 87.56 184 LEU A O 1
ATOM 1290 N N . ASP A 1 185 ? 12.015 6.769 3.159 1.00 84.88 185 ASP A N 1
ATOM 1291 C CA . ASP A 1 185 ? 11.245 7.967 2.798 1.00 84.88 185 ASP A CA 1
ATOM 1292 C C . ASP A 1 185 ? 9.984 7.619 1.988 1.00 84.88 185 ASP A C 1
ATOM 1294 O O . ASP A 1 185 ? 8.929 8.225 2.184 1.00 84.88 185 ASP A O 1
ATOM 1298 N N . ALA A 1 186 ? 10.049 6.605 1.121 1.00 84.12 186 ALA A N 1
ATOM 1299 C CA . ALA A 1 186 ? 8.911 6.089 0.366 1.00 84.12 186 ALA A CA 1
ATOM 1300 C C . ALA A 1 186 ? 7.853 5.461 1.288 1.00 84.12 186 ALA A C 1
ATOM 1302 O O . ALA A 1 186 ? 6.669 5.775 1.168 1.00 84.12 186 ALA A O 1
ATOM 1303 N N . ILE A 1 187 ? 8.262 4.632 2.255 1.00 86.00 187 ILE A N 1
ATOM 1304 C CA . ILE A 1 187 ? 7.354 4.020 3.240 1.00 86.00 187 ILE A CA 1
ATOM 1305 C C . ILE A 1 187 ? 6.776 5.078 4.194 1.00 86.00 187 ILE A C 1
ATOM 1307 O O . ILE A 1 187 ? 5.573 5.070 4.461 1.00 86.00 187 ILE A O 1
ATOM 1311 N N . ALA A 1 188 ? 7.586 6.025 4.675 1.00 85.56 188 ALA A N 1
ATOM 1312 C CA . ALA A 1 188 ? 7.110 7.135 5.502 1.00 85.56 188 ALA A CA 1
ATOM 1313 C C . ALA A 1 188 ? 6.129 8.039 4.730 1.00 85.56 188 ALA A C 1
ATOM 1315 O O . ALA A 1 188 ? 5.079 8.419 5.255 1.00 85.56 188 ALA A O 1
ATOM 1316 N N . GLY A 1 189 ? 6.423 8.317 3.457 1.00 83.06 189 GLY A N 1
ATOM 1317 C CA . GLY A 1 189 ? 5.535 9.019 2.534 1.00 83.06 189 GLY A CA 1
ATOM 1318 C C . GLY A 1 189 ? 4.227 8.268 2.282 1.00 83.06 189 GLY A C 1
ATOM 1319 O O . GLY A 1 189 ? 3.161 8.883 2.287 1.00 83.06 189 GLY A O 1
ATOM 1320 N N . LEU A 1 190 ? 4.263 6.938 2.144 1.00 87.19 190 LEU A N 1
ATOM 1321 C CA . LEU A 1 190 ? 3.054 6.120 2.035 1.00 87.19 190 LEU A CA 1
ATOM 1322 C C . LEU A 1 190 ? 2.184 6.244 3.284 1.00 87.19 190 LEU A C 1
ATOM 1324 O O . LEU A 1 190 ? 0.992 6.499 3.158 1.00 87.19 190 LEU A O 1
ATOM 1328 N N . VAL A 1 191 ? 2.767 6.134 4.482 1.00 85.19 191 VAL A N 1
ATOM 1329 C CA . VAL A 1 191 ? 2.025 6.328 5.740 1.00 85.19 191 VAL A CA 1
ATOM 1330 C C . VAL A 1 191 ? 1.403 7.729 5.792 1.00 85.19 191 VAL A C 1
ATOM 1332 O O . VAL A 1 191 ? 0.240 7.853 6.160 1.00 85.19 191 VAL A O 1
ATOM 1335 N N . GLY A 1 192 ? 2.112 8.766 5.332 1.00 80.62 192 GLY A N 1
ATOM 1336 C CA . GLY A 1 192 ? 1.573 10.126 5.173 1.00 80.62 192 GLY A CA 1
ATOM 1337 C C . GLY A 1 192 ? 0.556 10.311 4.031 1.00 80.62 192 GLY A C 1
ATOM 1338 O O . GLY A 1 192 ? -0.115 11.340 3.976 1.00 80.62 192 GLY A O 1
ATOM 1339 N N . THR A 1 193 ? 0.423 9.336 3.126 1.00 80.50 193 THR A N 1
ATOM 1340 C CA . THR A 1 193 ? -0.617 9.289 2.080 1.00 80.50 193 THR A CA 1
ATOM 1341 C C . THR A 1 193 ? -1.927 8.711 2.620 1.00 80.50 193 THR A C 1
ATOM 1343 O O . THR A 1 193 ? -2.989 9.025 2.083 1.00 80.50 193 THR A O 1
ATOM 1346 N N . LEU A 1 194 ? -1.877 7.887 3.675 1.00 88.50 194 LEU A N 1
ATOM 1347 C CA . LEU A 1 194 ? -3.061 7.227 4.222 1.00 88.50 194 LEU A CA 1
ATOM 1348 C C . LEU A 1 194 ? -4.030 8.236 4.850 1.00 88.50 194 LEU A C 1
ATOM 1350 O O . LEU A 1 194 ? -3.670 9.044 5.711 1.00 88.50 194 LEU A O 1
ATOM 1354 N N . SER A 1 195 ? -5.294 8.119 4.469 1.00 91.12 195 SER A N 1
ATOM 1355 C CA . SER A 1 195 ? -6.429 8.744 5.135 1.00 91.12 195 SER A CA 1
ATOM 1356 C C . SER A 1 195 ? -7.598 7.774 5.097 1.00 91.12 195 SER A C 1
ATOM 1358 O O . SER A 1 195 ? -7.866 7.209 4.039 1.00 91.12 195 SER A O 1
ATOM 1360 N N . PHE A 1 196 ? -8.279 7.616 6.225 1.00 93.31 196 PHE A N 1
ATOM 1361 C CA . PHE A 1 196 ? -9.487 6.814 6.354 1.00 93.31 196 PHE A CA 1
ATOM 1362 C C . PHE A 1 196 ? -10.670 7.739 6.649 1.00 93.31 196 PHE A C 1
ATOM 1364 O O . PHE A 1 196 ? -10.638 8.500 7.625 1.00 93.31 196 PHE A O 1
ATOM 1371 N N . ASP A 1 197 ? -11.709 7.666 5.820 1.00 94.62 197 ASP A N 1
ATOM 1372 C CA . ASP A 1 197 ? -12.961 8.396 6.009 1.00 94.62 197 ASP A CA 1
ATOM 1373 C C . ASP A 1 197 ? -13.605 7.986 7.339 1.00 94.62 197 ASP A C 1
ATOM 1375 O O . ASP A 1 197 ? -14.037 8.867 8.087 1.00 94.62 197 ASP A O 1
ATOM 1379 N N . ARG A 1 198 ? -13.588 6.687 7.693 1.00 95.38 198 ARG A N 1
ATOM 1380 C CA . ARG A 1 198 ? -13.982 6.198 9.025 1.00 95.38 198 ARG A CA 1
ATOM 1381 C C . ARG A 1 198 ? -13.119 5.040 9.536 1.00 95.38 198 ARG A C 1
ATOM 1383 O O . ARG A 1 198 ? -12.922 4.044 8.846 1.00 95.38 198 ARG A O 1
ATOM 1390 N N . VAL A 1 199 ? -12.714 5.117 10.808 1.00 96.88 199 VAL A N 1
ATOM 1391 C CA . VAL A 1 199 ? -12.102 4.022 11.581 1.00 96.88 199 VAL A CA 1
ATOM 1392 C C . VAL A 1 199 ? -13.019 3.606 12.734 1.00 96.88 199 VAL A C 1
ATOM 1394 O O . VAL A 1 199 ? -13.482 4.447 13.501 1.00 96.88 199 VAL A O 1
ATOM 1397 N N . SER A 1 200 ? -13.275 2.305 12.862 1.00 95.19 200 SER A N 1
ATOM 1398 C CA . SER A 1 200 ? -14.187 1.700 13.851 1.00 95.19 200 SER A CA 1
ATOM 1399 C C . SER A 1 200 ? -13.725 0.281 14.229 1.00 95.19 200 SER A C 1
ATOM 1401 O O . SER A 1 200 ? -12.667 -0.154 13.767 1.00 95.19 200 SER A O 1
ATOM 1403 N N . ALA A 1 201 ? -14.483 -0.449 15.057 1.00 92.56 201 ALA A N 1
ATOM 1404 C CA . ALA A 1 201 ? -14.190 -1.848 15.383 1.00 92.56 201 ALA A CA 1
ATOM 1405 C C . ALA A 1 201 ? -15.224 -2.844 14.845 1.00 92.56 201 ALA A C 1
ATOM 1407 O O . ALA A 1 201 ? -16.431 -2.626 14.899 1.00 92.56 201 ALA A O 1
ATOM 1408 N N . GLU A 1 202 ? -14.723 -4.001 14.417 1.00 91.00 202 GLU A N 1
ATOM 1409 C CA . GLU A 1 202 ? -15.495 -5.199 14.112 1.00 91.00 202 GLU A CA 1
ATOM 1410 C C . GLU A 1 202 ? -15.179 -6.330 15.105 1.00 91.00 202 GLU A C 1
ATOM 1412 O O . GLU A 1 202 ? -14.043 -6.497 15.562 1.00 91.00 202 GLU A O 1
ATOM 1417 N N . PHE A 1 203 ? -16.184 -7.163 15.390 1.00 89.81 203 PHE A N 1
ATOM 1418 C CA . PHE A 1 203 ? -16.086 -8.282 16.329 1.00 89.81 203 PHE A CA 1
ATOM 1419 C C . PHE A 1 203 ? -16.608 -9.571 15.682 1.00 89.81 203 PHE A C 1
ATOM 1421 O O . PHE A 1 203 ? -17.802 -9.695 15.410 1.00 89.81 203 PHE A O 1
ATOM 1428 N N . ASP A 1 204 ? -15.734 -10.561 15.464 1.00 79.44 204 ASP A N 1
ATOM 1429 C CA . ASP A 1 204 ? -16.067 -11.763 14.672 1.00 79.44 204 ASP A CA 1
ATOM 1430 C C . ASP A 1 204 ? -17.244 -12.585 15.238 1.00 79.44 204 ASP A C 1
ATOM 1432 O O . ASP A 1 204 ? -17.961 -13.240 14.481 1.00 79.44 204 ASP A O 1
ATOM 1436 N N . THR A 1 205 ? -17.455 -12.588 16.562 1.00 66.31 205 THR A N 1
ATOM 1437 C CA . THR A 1 205 ? -18.788 -12.729 17.188 1.00 66.31 205 THR A CA 1
ATOM 1438 C C . THR A 1 205 ? -18.723 -12.619 18.717 1.00 66.31 205 THR A C 1
ATOM 1440 O O . THR A 1 205 ? -18.163 -13.502 19.368 1.00 66.31 205 THR A O 1
ATOM 1443 N N . ASP A 1 206 ? -19.427 -11.657 19.323 1.00 76.31 206 ASP A N 1
ATOM 1444 C CA . ASP A 1 206 ? -19.763 -11.726 20.755 1.00 76.31 206 ASP A CA 1
ATOM 1445 C C . ASP A 1 206 ? -21.092 -12.468 20.987 1.00 76.31 206 ASP A C 1
ATOM 1447 O O . ASP A 1 206 ? -22.148 -11.890 21.234 1.00 76.31 206 ASP A O 1
ATOM 1451 N N . ARG A 1 207 ? -21.048 -13.801 20.901 1.00 78.81 207 ARG A N 1
ATOM 1452 C CA . ARG A 1 207 ? -22.219 -14.668 21.160 1.00 78.81 207 ARG A CA 1
ATOM 1453 C C . ARG A 1 207 ? -22.628 -14.742 22.634 1.00 78.81 207 ARG A C 1
ATOM 1455 O O . ARG A 1 207 ? -23.621 -15.402 22.937 1.00 78.81 207 ARG A O 1
ATOM 1462 N N . LEU A 1 208 ? -21.844 -14.164 23.544 1.00 84.25 208 LEU A N 1
ATOM 1463 C CA . LEU A 1 208 ? -21.986 -14.351 24.990 1.00 84.25 208 LEU A CA 1
ATOM 1464 C C . LEU A 1 208 ? -22.300 -13.044 25.736 1.00 84.25 208 LEU A C 1
ATOM 1466 O O . LEU A 1 208 ? -22.519 -13.089 26.948 1.00 84.25 208 LEU A O 1
ATOM 1470 N N . GLY A 1 209 ? -22.396 -11.918 25.021 1.00 86.50 209 GLY A N 1
ATOM 1471 C CA . GLY A 1 209 ? -22.732 -10.614 25.592 1.00 86.50 209 GLY A CA 1
ATOM 1472 C C . GLY A 1 209 ? -21.668 -10.128 26.571 1.00 86.50 209 GLY A C 1
ATOM 1473 O O . GLY A 1 209 ? -22.011 -9.633 27.643 1.00 86.50 209 GLY A O 1
ATOM 1474 N N . PHE A 1 210 ? -20.395 -10.361 26.243 1.00 91.06 210 PHE A N 1
ATOM 1475 C CA . PHE A 1 210 ? -19.249 -9.873 27.000 1.00 91.06 210 PHE A CA 1
ATOM 1476 C C . PHE A 1 210 ? -18.902 -8.418 26.692 1.00 91.06 210 PHE A C 1
ATOM 1478 O O . PHE A 1 210 ? -18.374 -7.752 27.578 1.00 91.06 210 PHE A O 1
ATOM 1485 N N . ILE A 1 211 ? -19.146 -7.933 25.474 1.00 90.94 211 ILE A N 1
ATOM 1486 C CA . ILE A 1 211 ? -18.885 -6.548 25.081 1.00 90.94 211 ILE A CA 1
ATOM 1487 C C . ILE A 1 211 ? -20.047 -5.692 25.589 1.00 90.94 211 ILE A C 1
ATOM 1489 O O . ILE A 1 211 ? -21.207 -5.922 25.254 1.00 90.94 211 ILE A O 1
ATOM 1493 N N . ALA A 1 212 ? -19.726 -4.731 26.452 1.00 90.44 212 ALA A N 1
ATOM 1494 C CA . ALA A 1 212 ? -20.678 -3.835 27.100 1.00 90.44 212 ALA A CA 1
ATOM 1495 C C . ALA A 1 212 ? -20.657 -2.420 26.506 1.00 90.44 212 ALA A C 1
ATOM 1497 O O . ALA A 1 212 ? -21.699 -1.771 26.481 1.00 90.44 212 ALA A O 1
ATOM 1498 N N . SER A 1 213 ? -19.492 -1.968 26.038 1.00 90.44 213 SER A N 1
ATOM 1499 C CA . SER A 1 213 ? -19.319 -0.786 25.190 1.00 90.44 213 SER A CA 1
ATOM 1500 C C . SER A 1 213 ? -18.015 -0.900 24.395 1.00 90.44 213 SER A C 1
ATOM 1502 O O . SER A 1 213 ? -17.126 -1.686 24.741 1.00 90.44 213 SER A O 1
ATOM 1504 N N . PHE A 1 214 ? -17.907 -0.116 23.328 1.00 93.12 214 PHE A N 1
ATOM 1505 C CA . PHE A 1 214 ? -16.657 0.160 22.635 1.00 93.12 214 PHE A CA 1
ATOM 1506 C C . PHE A 1 214 ? -16.645 1.650 22.298 1.00 93.12 214 PHE A C 1
ATOM 1508 O O . PHE A 1 214 ? -17.532 2.126 21.597 1.00 93.12 214 PHE A O 1
ATOM 1515 N N . GLU A 1 215 ? -15.696 2.391 22.862 1.00 96.12 215 GLU A N 1
ATOM 1516 C CA . GLU A 1 215 ? -15.717 3.854 22.885 1.00 96.12 215 GLU A CA 1
ATOM 1517 C C . GLU A 1 215 ? -14.447 4.430 22.253 1.00 96.12 215 GLU A C 1
ATOM 1519 O O . GLU A 1 215 ? -13.333 4.127 22.673 1.00 96.12 215 GLU A O 1
ATOM 1524 N N . ALA A 1 216 ? -14.605 5.311 21.268 1.00 97.06 216 ALA A N 1
ATOM 1525 C CA . ALA A 1 216 ? -13.555 6.170 20.740 1.00 97.06 216 ALA A CA 1
ATOM 1526 C C . ALA A 1 216 ? -13.104 7.144 21.846 1.00 97.06 216 ALA A C 1
ATOM 1528 O O . ALA A 1 216 ? -13.743 8.168 22.108 1.00 97.06 216 ALA A O 1
ATOM 1529 N N . ALA A 1 217 ? -12.009 6.831 22.538 1.00 96.75 217 ALA A N 1
ATOM 1530 C CA . ALA A 1 217 ? -11.605 7.529 23.756 1.00 96.75 217 ALA A CA 1
ATOM 1531 C C . ALA A 1 217 ? -10.855 8.836 23.448 1.00 96.75 217 ALA A C 1
ATOM 1533 O O . ALA A 1 217 ? -11.280 9.919 23.867 1.00 96.75 217 ALA A O 1
ATOM 1534 N N . SER A 1 218 ? -9.774 8.759 22.668 1.00 97.31 218 SER A N 1
ATOM 1535 C CA . SER A 1 218 ? -8.970 9.917 22.254 1.00 97.31 218 SER A CA 1
ATOM 1536 C C . SER A 1 218 ? -8.182 9.655 20.971 1.00 97.31 218 SER A C 1
ATOM 1538 O O . SER A 1 218 ? -7.968 8.509 20.588 1.00 97.31 218 SER A O 1
ATOM 1540 N N . ALA A 1 219 ? -7.721 10.727 20.325 1.00 97.44 219 ALA A N 1
ATOM 1541 C CA . ALA A 1 219 ? -6.828 10.663 19.173 1.00 97.44 219 ALA A CA 1
ATOM 1542 C C . ALA A 1 219 ? -5.717 11.714 19.288 1.00 97.44 219 ALA A C 1
ATOM 1544 O O . ALA A 1 219 ? -5.991 12.854 19.675 1.00 97.44 219 ALA A O 1
ATOM 1545 N N . THR A 1 220 ? -4.498 11.340 18.903 1.00 97.44 220 THR A N 1
ATOM 1546 C CA . THR A 1 220 ? -3.322 12.218 18.833 1.00 97.44 220 THR A CA 1
ATOM 1547 C C . THR A 1 220 ? -2.843 12.274 17.376 1.00 97.44 220 THR A C 1
ATOM 1549 O O . THR A 1 220 ? -2.160 11.350 16.929 1.00 97.44 220 THR A O 1
ATOM 1552 N N . PRO A 1 221 ? -3.227 13.297 16.587 1.00 93.88 221 PRO A N 1
ATOM 1553 C CA . PRO A 1 221 ? -2.732 13.460 15.220 1.00 93.88 221 PRO A CA 1
ATOM 1554 C C . PRO A 1 221 ? -1.270 13.956 15.211 1.00 93.88 221 PRO A C 1
ATOM 1556 O O . PRO A 1 221 ? -0.831 14.568 16.189 1.00 93.88 221 PRO A O 1
ATOM 1559 N N . PRO A 1 222 ? -0.521 13.763 14.108 1.00 88.88 222 PRO A N 1
ATOM 1560 C CA . PRO A 1 222 ? 0.778 14.407 13.908 1.00 88.88 222 PRO A CA 1
ATOM 1561 C C . PRO A 1 222 ? 0.689 15.944 13.879 1.00 88.88 222 PRO A C 1
ATOM 1563 O O . PRO A 1 222 ? -0.358 16.519 13.571 1.00 88.88 222 PRO A O 1
ATOM 1566 N N . ASP A 1 223 ? 1.810 16.625 14.138 1.00 86.69 223 ASP A N 1
ATOM 1567 C CA . ASP A 1 223 ? 1.879 18.092 14.115 1.00 86.69 223 ASP A CA 1
ATOM 1568 C C . ASP A 1 223 ? 1.383 18.682 12.780 1.00 86.69 223 ASP A C 1
ATOM 1570 O O . ASP A 1 223 ? 1.835 18.316 11.695 1.00 86.69 223 ASP A O 1
ATOM 1574 N N . GLY A 1 224 ? 0.456 19.640 12.869 1.00 84.75 224 GLY A N 1
ATOM 1575 C CA . GLY A 1 224 ? -0.145 20.315 11.712 1.00 84.75 224 GLY A CA 1
ATOM 1576 C C . GLY A 1 224 ? -1.291 19.557 11.028 1.00 84.75 224 GLY A C 1
ATOM 1577 O O . GLY A 1 224 ? -1.945 20.133 10.157 1.00 84.75 224 GLY A O 1
ATOM 1578 N N . VAL A 1 225 ? -1.580 18.317 11.433 1.00 87.88 225 VAL A N 1
ATOM 1579 C CA . VAL A 1 225 ? -2.708 17.523 10.926 1.00 87.88 225 VAL A CA 1
ATOM 1580 C C . VAL A 1 225 ? -3.969 17.800 11.770 1.00 87.88 225 VAL A C 1
ATOM 1582 O O . VAL A 1 225 ? -3.875 17.867 12.998 1.00 87.88 225 VAL A O 1
ATOM 1585 N N . PRO A 1 226 ? -5.163 17.981 11.167 1.00 91.44 226 PRO A N 1
ATOM 1586 C CA . PRO A 1 226 ? -6.403 18.123 11.930 1.00 91.44 226 PRO A CA 1
ATOM 1587 C C . PRO A 1 226 ? -6.709 16.869 12.771 1.00 91.44 226 PRO A C 1
ATOM 1589 O O . PRO A 1 226 ? -6.523 15.756 12.279 1.00 91.44 226 PRO A O 1
ATOM 1592 N N . PRO A 1 227 ? -7.211 17.006 14.013 1.00 94.06 227 PRO A N 1
ATOM 1593 C CA . PRO A 1 227 ? -7.655 15.855 14.792 1.00 94.06 227 PRO A CA 1
ATOM 1594 C C . PRO A 1 227 ? -8.918 15.234 14.171 1.00 94.06 227 PRO A C 1
ATOM 1596 O O . PRO A 1 227 ? -9.808 15.982 13.749 1.00 94.06 227 PRO A O 1
ATOM 1599 N N . PRO A 1 228 ? -9.042 13.893 14.153 1.00 97.31 228 PRO A N 1
ATOM 1600 C CA . PRO A 1 228 ? -10.233 13.230 13.639 1.00 97.31 228 PRO A CA 1
ATOM 1601 C C . PRO A 1 228 ? -11.456 13.516 14.519 1.00 97.31 228 PRO A C 1
ATOM 1603 O O . PRO A 1 228 ? -11.355 13.733 15.731 1.00 97.31 228 PRO A O 1
ATOM 1606 N N . THR A 1 229 ? -12.638 13.482 13.909 1.00 97.75 229 THR A N 1
ATOM 1607 C CA . THR A 1 229 ? -13.908 13.703 14.613 1.00 97.75 229 THR A CA 1
ATOM 1608 C C . THR A 1 229 ? -14.407 12.391 15.200 1.00 97.75 229 THR A C 1
ATOM 1610 O O . THR A 1 229 ? -14.478 11.393 14.497 1.00 97.75 229 THR A O 1
ATOM 1613 N N . ARG A 1 230 ? -14.788 12.375 16.480 1.00 97.50 230 ARG A N 1
ATOM 1614 C CA . ARG A 1 230 ? -15.472 11.215 17.071 1.00 97.50 230 ARG A CA 1
ATOM 1615 C C . ARG A 1 230 ? -16.946 11.217 16.698 1.00 97.50 230 ARG A C 1
ATOM 1617 O O . ARG A 1 230 ? -17.595 12.254 16.844 1.00 97.50 230 ARG A O 1
ATOM 1624 N N . VAL A 1 231 ? -17.465 10.068 16.279 1.00 97.06 231 VAL A N 1
ATOM 1625 C CA . VAL A 1 231 ? -18.862 9.893 15.868 1.00 97.06 231 VAL A CA 1
ATOM 1626 C C . VAL A 1 231 ? -19.491 8.666 16.525 1.00 97.06 231 VAL A C 1
ATOM 1628 O O . VAL A 1 231 ? -18.796 7.740 16.931 1.00 97.06 231 VAL A O 1
ATOM 1631 N N . ASP A 1 232 ? -20.815 8.711 16.626 1.00 95.31 232 ASP A N 1
ATOM 1632 C CA . ASP A 1 232 ? -21.711 7.615 17.003 1.00 95.31 232 ASP A CA 1
ATOM 1633 C C . ASP A 1 232 ? -22.182 6.979 15.689 1.00 95.31 232 ASP A C 1
ATOM 1635 O O . ASP A 1 232 ? -22.758 7.679 14.846 1.00 95.31 232 ASP A O 1
ATOM 1639 N N . SER A 1 233 ? -21.806 5.721 15.439 1.00 89.44 233 SER A N 1
ATOM 1640 C CA . SER A 1 233 ? -21.907 5.107 14.114 1.00 89.44 233 SER A CA 1
ATOM 1641 C C . SER A 1 233 ? -23.327 4.598 13.794 1.00 89.44 233 SER A C 1
ATOM 1643 O O . SER A 1 233 ? -24.325 5.311 13.926 1.00 89.44 233 SER A O 1
ATOM 1645 N N . THR A 1 234 ? -23.469 3.395 13.239 1.00 84.25 234 THR A N 1
ATOM 1646 C CA . THR A 1 234 ? -24.765 2.787 12.922 1.00 84.25 234 THR A CA 1
ATOM 1647 C C . THR A 1 234 ? -24.761 1.326 13.372 1.00 84.25 234 THR A C 1
ATOM 1649 O O . THR A 1 234 ? -23.993 0.539 12.820 1.00 84.25 234 THR A O 1
ATOM 1652 N N . PRO A 1 235 ? -25.648 0.918 14.302 1.00 86.88 235 PRO A N 1
ATOM 1653 C CA . PRO A 1 235 ? -26.813 1.650 14.809 1.00 86.88 235 PRO A CA 1
ATOM 1654 C C . PRO A 1 235 ? -26.463 2.737 15.836 1.00 86.88 235 PRO A C 1
ATOM 1656 O O . PRO A 1 235 ? -25.827 2.451 16.837 1.00 86.88 235 PRO A O 1
ATOM 1659 N N . THR A 1 236 ? -26.959 3.954 15.605 1.00 89.25 236 THR A N 1
ATOM 1660 C CA . THR A 1 236 ? -26.735 5.113 16.479 1.00 89.25 236 THR A CA 1
ATOM 1661 C C . THR A 1 236 ? -27.395 4.898 17.845 1.00 89.25 236 THR A C 1
ATOM 1663 O O . THR A 1 236 ? -28.629 4.814 17.913 1.00 89.25 236 THR A O 1
ATOM 1666 N N . ASP A 1 237 ? -26.609 4.789 18.918 1.00 89.44 237 ASP A N 1
ATOM 1667 C CA . ASP A 1 237 ? -27.092 4.410 20.259 1.00 89.44 237 ASP A CA 1
ATOM 1668 C C . ASP A 1 237 ? -26.712 5.390 21.389 1.00 89.44 237 ASP A C 1
ATOM 1670 O O . ASP A 1 237 ? -27.208 5.265 22.516 1.00 89.44 237 ASP A O 1
ATOM 1674 N N . GLY A 1 238 ? -25.932 6.426 21.070 1.00 92.81 238 GLY A N 1
ATOM 1675 C CA . GLY A 1 238 ? -25.416 7.434 21.994 1.00 92.81 238 GLY A CA 1
ATOM 1676 C C . GLY A 1 238 ? -23.949 7.236 22.386 1.00 92.81 238 GLY A C 1
ATOM 1677 O O . GLY A 1 238 ? -23.404 8.096 23.086 1.00 92.81 238 GLY A O 1
ATOM 1678 N N . ILE A 1 239 ? -23.312 6.140 21.967 1.00 93.19 239 ILE A N 1
ATOM 1679 C CA . ILE A 1 239 ? -21.895 5.855 22.199 1.00 93.19 239 ILE A CA 1
ATOM 1680 C C . ILE A 1 239 ? -21.076 6.384 21.015 1.00 93.19 239 ILE A C 1
ATOM 1682 O O . ILE A 1 239 ? -21.356 6.077 19.864 1.00 93.19 239 ILE A O 1
ATOM 1686 N N . LEU A 1 240 ? -20.033 7.175 21.287 1.00 96.56 240 LEU A N 1
ATOM 1687 C CA . LEU A 1 240 ? -19.057 7.545 20.259 1.00 96.56 240 LEU A CA 1
ATOM 1688 C C . LEU A 1 240 ? -18.101 6.362 20.068 1.00 96.56 240 LEU A C 1
ATOM 1690 O O . LEU A 1 240 ? -17.186 6.197 20.869 1.00 96.56 240 LEU A O 1
ATOM 1694 N N . ASP A 1 241 ? -18.324 5.533 19.053 1.00 95.62 241 ASP A N 1
ATOM 1695 C CA . ASP A 1 241 ? -17.637 4.255 18.810 1.00 95.62 241 ASP A CA 1
ATOM 1696 C C . ASP A 1 241 ? -16.609 4.312 17.661 1.00 95.62 241 ASP A C 1
ATOM 1698 O O . ASP A 1 241 ? -15.769 3.417 17.525 1.00 95.62 241 ASP A O 1
ATOM 1702 N N . ALA A 1 242 ? -16.640 5.375 16.851 1.00 96.94 242 ALA A N 1
ATOM 1703 C CA . ALA A 1 242 ? -15.807 5.536 15.663 1.00 96.94 242 ALA A CA 1
ATOM 1704 C C . ALA A 1 242 ? -15.123 6.914 15.575 1.00 96.94 242 ALA A C 1
ATOM 1706 O O . ALA A 1 242 ? -15.528 7.898 16.203 1.00 96.94 242 ALA A O 1
ATOM 1707 N N . PHE A 1 243 ? -14.086 6.987 14.740 1.00 98.00 243 PHE A N 1
ATOM 1708 C CA . PHE A 1 243 ? -13.416 8.221 14.326 1.00 98.00 243 PHE A CA 1
ATOM 1709 C C . PHE A 1 243 ? -13.612 8.453 12.823 1.00 98.00 243 PHE A C 1
ATOM 1711 O O . PHE A 1 243 ? -13.530 7.506 12.046 1.00 98.00 243 PHE A O 1
ATOM 1718 N N . GLU A 1 244 ? -13.797 9.702 12.402 1.00 97.12 244 GLU A N 1
ATOM 1719 C CA . GLU A 1 244 ? -13.874 10.120 10.996 1.00 97.12 244 GLU A CA 1
ATOM 1720 C C . GLU A 1 244 ? -12.767 11.114 10.636 1.00 97.12 244 GLU A C 1
ATOM 1722 O O . GLU A 1 244 ? -12.395 11.968 11.451 1.00 97.12 244 GLU A O 1
ATOM 1727 N N . GLY A 1 245 ? -12.251 11.010 9.408 1.00 95.12 245 GLY A N 1
ATOM 1728 C CA . GLY A 1 245 ? -11.130 11.821 8.924 1.00 95.12 245 GLY A CA 1
ATOM 1729 C C . GLY A 1 245 ? -9.803 11.477 9.608 1.00 95.12 245 GLY A C 1
ATOM 1730 O O . GLY A 1 245 ? -9.082 12.366 10.061 1.00 95.12 245 GLY A O 1
ATOM 1731 N N . VAL A 1 246 ? -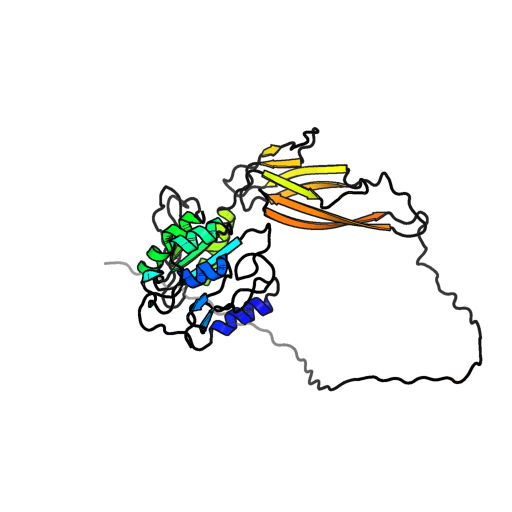9.491 10.184 9.738 1.00 95.44 246 VAL A N 1
ATOM 1732 C CA . VAL A 1 246 ? -8.255 9.711 10.380 1.00 95.44 246 VAL A CA 1
ATOM 1733 C C . VAL A 1 246 ? -7.112 9.712 9.372 1.00 95.44 246 VAL A C 1
ATOM 1735 O O . VAL A 1 246 ? -7.119 8.947 8.414 1.00 95.44 246 VAL A O 1
ATOM 1738 N N . HIS A 1 247 ? -6.087 10.521 9.617 1.00 92.25 247 HIS A N 1
ATOM 1739 C CA . HIS A 1 247 ? -4.863 10.528 8.816 1.00 92.25 247 HIS A CA 1
ATOM 1740 C C . HIS A 1 247 ? -3.820 9.535 9.350 1.00 92.25 247 HIS A C 1
ATOM 1742 O O . HIS A 1 247 ? -3.737 9.293 10.557 1.00 92.25 247 HIS A O 1
ATOM 1748 N N . GLY A 1 248 ? -2.988 8.987 8.464 1.00 89.31 248 GLY A N 1
ATOM 1749 C CA . GLY A 1 248 ? -1.876 8.116 8.839 1.00 89.31 248 GLY A CA 1
ATOM 1750 C C . GLY A 1 248 ? -0.909 8.781 9.825 1.00 89.31 248 GLY A C 1
ATOM 1751 O O . GLY A 1 248 ? -0.701 9.993 9.807 1.00 89.31 248 GLY A O 1
ATOM 1752 N N . GLY A 1 249 ? -0.358 7.982 10.740 1.00 87.44 249 GLY A N 1
ATOM 1753 C CA . GLY A 1 249 ? 0.439 8.475 11.868 1.00 87.44 249 GLY A CA 1
ATOM 1754 C C . GLY A 1 249 ? -0.376 9.019 13.052 1.00 87.44 249 GLY A C 1
ATOM 1755 O O . GLY A 1 249 ? 0.220 9.341 14.075 1.00 87.44 249 GLY A O 1
ATOM 1756 N N . THR A 1 250 ? -1.710 9.093 12.960 1.00 92.94 250 THR A N 1
ATOM 1757 C CA . THR A 1 250 ? -2.573 9.401 14.115 1.00 92.94 250 THR A CA 1
ATOM 1758 C C . THR A 1 250 ? -2.609 8.220 15.085 1.00 92.94 250 THR A C 1
ATOM 1760 O O . THR A 1 250 ? -2.993 7.114 14.706 1.00 92.94 250 THR A O 1
ATOM 1763 N N . GLU A 1 251 ? -2.268 8.455 16.350 1.00 94.88 251 GLU A N 1
ATOM 1764 C CA . GLU A 1 251 ? -2.515 7.500 17.434 1.00 94.88 251 GLU A CA 1
ATOM 1765 C C . GLU A 1 251 ? -4.005 7.540 17.809 1.00 94.88 251 GLU A C 1
ATOM 1767 O O . GLU A 1 251 ? -4.546 8.616 18.073 1.00 94.88 251 GLU A O 1
ATOM 1772 N N . LEU A 1 252 ? -4.674 6.384 17.841 1.00 96.12 252 LEU A N 1
ATOM 1773 C CA . LEU A 1 252 ? -6.071 6.248 18.266 1.00 96.12 252 LEU A CA 1
ATOM 1774 C C . LEU A 1 252 ? -6.156 5.390 19.529 1.00 96.12 252 LEU A C 1
ATOM 17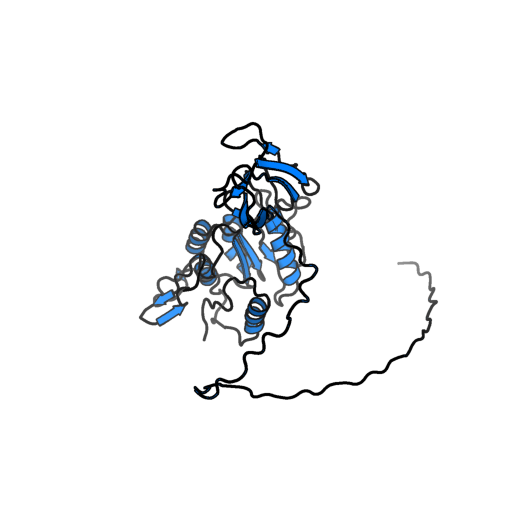76 O O . LEU A 1 252 ? -5.580 4.305 19.586 1.00 96.12 252 LEU A O 1
ATOM 1780 N N . VAL A 1 253 ? -6.934 5.848 20.507 1.00 96.50 253 VAL A N 1
ATOM 1781 C CA . VAL A 1 253 ? -7.244 5.109 21.734 1.00 96.50 253 VAL A CA 1
ATOM 1782 C C . VAL A 1 253 ? -8.726 4.759 21.737 1.00 96.50 253 VAL A C 1
ATOM 1784 O O . VAL A 1 253 ? -9.576 5.631 21.537 1.00 96.50 253 VAL A O 1
ATOM 1787 N N . PHE A 1 254 ? -9.026 3.490 22.008 1.00 95.88 254 PHE A N 1
ATOM 1788 C CA . PHE A 1 254 ? -10.383 2.984 22.179 1.00 95.88 254 PHE A CA 1
ATOM 1789 C C . PHE A 1 254 ? -10.520 2.269 23.528 1.00 95.88 254 PHE A C 1
ATOM 1791 O O . PHE A 1 254 ? -9.687 1.427 23.867 1.00 95.88 254 PHE A O 1
ATOM 1798 N N . ASP A 1 255 ? -11.587 2.566 24.265 1.00 95.62 255 ASP A N 1
ATOM 1799 C CA . ASP A 1 255 ? -11.938 1.895 25.515 1.00 95.62 255 ASP A CA 1
ATOM 1800 C C . ASP A 1 255 ? -12.915 0.739 25.234 1.00 95.62 255 ASP A C 1
ATOM 1802 O O . ASP A 1 255 ? -14.020 0.940 24.729 1.00 95.62 255 ASP A O 1
ATOM 1806 N N . LEU A 1 256 ? -12.512 -0.494 25.564 1.00 93.25 256 LEU A N 1
ATOM 1807 C CA . LEU A 1 256 ? -13.335 -1.700 25.415 1.00 93.25 256 LEU A CA 1
ATOM 1808 C C . LEU A 1 256 ? -13.961 -2.089 26.763 1.00 93.25 256 LEU A C 1
ATOM 1810 O O . LEU A 1 256 ? -13.322 -2.719 27.611 1.00 93.25 256 LEU A O 1
ATOM 1814 N N . GLY A 1 257 ? -15.236 -1.753 26.952 1.00 92.62 257 GLY A N 1
ATOM 1815 C CA . GLY A 1 257 ? -16.008 -2.141 28.128 1.00 92.62 257 GLY A CA 1
ATOM 1816 C C . GLY A 1 257 ? -16.387 -3.622 28.086 1.00 92.62 257 GLY A C 1
ATOM 1817 O O . GLY A 1 257 ? -17.127 -4.047 27.202 1.00 92.62 257 GLY A O 1
ATOM 1818 N N . LEU A 1 258 ? -15.938 -4.416 29.068 1.00 92.50 258 LEU A N 1
ATOM 1819 C CA . LEU A 1 258 ? -16.267 -5.846 29.177 1.00 92.50 258 LEU A CA 1
ATOM 1820 C C . LEU A 1 258 ? -17.095 -6.173 30.426 1.00 92.50 258 LEU A C 1
ATOM 1822 O O . LEU A 1 258 ? -16.785 -5.736 31.535 1.00 92.50 258 LEU A O 1
ATOM 1826 N N . ARG A 1 259 ? -18.135 -7.000 30.266 1.00 92.81 259 ARG A N 1
ATOM 1827 C CA . ARG A 1 259 ? -19.054 -7.394 31.342 1.00 92.81 259 ARG A CA 1
ATOM 1828 C C . ARG A 1 259 ? -19.668 -8.773 31.103 1.00 92.81 259 ARG A C 1
ATOM 1830 O O . ARG A 1 259 ? -20.451 -8.961 30.187 1.00 92.81 259 ARG A O 1
ATOM 1837 N N . ASN A 1 260 ? -19.430 -9.725 32.002 1.00 91.81 260 ASN A N 1
ATOM 1838 C CA . ASN A 1 260 ? -20.203 -10.971 32.017 1.00 91.81 260 ASN A CA 1
ATOM 1839 C C . ASN A 1 260 ? -21.591 -10.747 32.654 1.00 91.81 260 ASN A C 1
ATOM 1841 O O . ASN A 1 260 ? -21.675 -10.370 33.825 1.00 91.81 260 ASN A O 1
ATOM 1845 N N . VAL A 1 261 ? -22.669 -11.020 31.909 1.00 89.00 261 VAL A N 1
ATOM 1846 C CA . VAL A 1 261 ? -24.057 -11.036 32.425 1.00 89.00 261 VAL A CA 1
ATOM 1847 C C . VAL A 1 261 ? -24.793 -12.369 32.237 1.00 89.00 261 VAL A C 1
ATOM 1849 O O . VAL A 1 261 ? -25.820 -12.576 32.883 1.00 89.00 261 VAL A O 1
ATOM 1852 N N . LEU A 1 262 ? -24.292 -13.277 31.390 1.00 89.81 262 LEU A N 1
ATOM 1853 C CA . LEU A 1 262 ? -24.969 -14.541 31.060 1.00 89.81 262 LEU A CA 1
ATOM 1854 C C . LEU A 1 262 ? -24.375 -15.761 31.774 1.00 89.81 262 LEU A C 1
ATOM 1856 O O . LEU A 1 262 ? -25.112 -16.673 32.155 1.00 89.81 262 LEU A O 1
ATOM 1860 N N . LEU A 1 263 ? -23.053 -15.808 31.945 1.00 92.06 263 LEU A N 1
ATOM 1861 C CA . LEU A 1 263 ? -22.363 -17.007 32.411 1.00 92.06 263 LEU A CA 1
ATOM 1862 C C . LEU A 1 263 ? -22.255 -17.038 33.930 1.00 92.06 263 LEU A C 1
ATOM 1864 O O . LEU A 1 263 ? -21.761 -16.106 34.566 1.00 92.06 263 LEU A O 1
ATOM 1868 N N . ARG A 1 264 ? -22.656 -18.164 34.517 1.00 91.38 264 ARG A N 1
ATOM 1869 C CA . ARG A 1 264 ? -22.386 -18.460 35.925 1.00 91.38 264 ARG A CA 1
ATOM 1870 C C . ARG A 1 264 ? -20.949 -18.950 36.077 1.00 91.38 264 ARG A C 1
ATOM 1872 O O . ARG A 1 264 ? -20.402 -19.581 35.175 1.00 91.38 264 ARG A O 1
ATOM 1879 N N . GLN A 1 265 ? -20.359 -18.686 37.236 1.00 91.25 265 GLN A N 1
ATOM 1880 C CA . GLN A 1 265 ? -19.126 -19.354 37.646 1.00 91.25 265 GLN A CA 1
ATOM 1881 C C . GLN A 1 265 ? -19.402 -20.857 37.827 1.00 91.25 265 GLN A C 1
ATOM 1883 O O . GLN A 1 265 ? -20.481 -21.235 38.291 1.00 91.25 265 GLN A O 1
ATOM 1888 N N . LEU A 1 266 ? -18.437 -21.695 37.452 1.00 92.00 266 LEU A N 1
ATOM 1889 C CA . LEU A 1 266 ? -18.468 -23.154 37.613 1.00 92.00 266 LEU A CA 1
ATOM 1890 C C . LEU A 1 266 ? -17.389 -23.576 38.620 1.00 92.00 266 LEU A C 1
ATOM 1892 O O . LEU A 1 266 ? -16.716 -22.730 39.196 1.00 92.00 266 LEU A O 1
ATOM 1896 N N . ASP A 1 267 ? -17.202 -24.867 38.851 1.00 92.25 267 ASP A N 1
ATOM 1897 C CA . ASP A 1 267 ? -16.106 -25.416 39.660 1.00 92.25 267 ASP A CA 1
ATOM 1898 C C . ASP A 1 267 ? -14.723 -25.336 38.973 1.00 92.25 267 ASP A C 1
ATOM 1900 O O . ASP A 1 267 ? -13.702 -25.595 39.606 1.00 92.25 267 ASP A O 1
ATOM 1904 N N . TYR A 1 268 ? -14.671 -24.891 37.712 1.00 89.00 268 TYR A N 1
ATOM 1905 C CA . TYR A 1 268 ? -13.453 -24.640 36.938 1.00 89.00 268 TYR A CA 1
ATOM 1906 C C . TYR A 1 268 ? -13.448 -23.252 36.270 1.00 89.00 268 TYR A C 1
ATOM 1908 O O . TYR A 1 268 ? -14.489 -22.613 36.092 1.00 89.00 268 TYR A O 1
ATOM 1916 N N . GLU A 1 269 ? -12.254 -22.781 35.892 1.00 93.38 269 GLU A N 1
ATOM 1917 C CA . GLU A 1 269 ? -12.069 -21.545 35.121 1.00 93.38 269 GLU A CA 1
ATOM 1918 C C . GLU A 1 269 ? -12.601 -21.712 33.690 1.00 93.38 269 GLU A C 1
ATOM 1920 O O . GLU A 1 269 ? -12.198 -22.624 32.967 1.00 93.38 269 GLU A O 1
ATOM 1925 N N . GLN A 1 270 ? -13.478 -20.806 33.256 1.00 93.38 270 GLN A N 1
ATOM 1926 C CA . GLN A 1 270 ? -13.980 -20.774 31.882 1.00 93.38 270 GLN A CA 1
ATOM 1927 C C . GLN A 1 270 ? -13.239 -19.688 31.095 1.00 93.38 270 GLN A C 1
ATOM 1929 O O . GLN A 1 270 ? -13.221 -18.520 31.491 1.00 93.38 270 GLN A O 1
ATOM 1934 N N . VAL A 1 271 ? -12.633 -20.080 29.973 1.00 93.12 271 VAL A N 1
ATOM 1935 C CA . VAL A 1 271 ? -11.739 -19.230 29.177 1.00 93.12 271 VAL A CA 1
ATOM 1936 C C . VAL A 1 271 ? -12.332 -18.996 27.796 1.00 93.12 271 VAL A C 1
ATOM 1938 O O . VAL A 1 271 ? -12.501 -19.934 27.017 1.00 93.12 271 VAL A O 1
ATOM 1941 N N . PHE A 1 272 ? -12.574 -17.733 27.468 1.00 91.94 272 PHE A N 1
ATOM 1942 C CA . PHE A 1 272 ? -13.117 -17.298 26.187 1.00 91.94 272 PHE A CA 1
ATOM 1943 C C . PHE A 1 272 ? -12.107 -16.411 25.457 1.00 91.94 272 PHE A C 1
ATOM 1945 O O . PHE A 1 272 ? -11.191 -15.845 26.060 1.00 91.94 272 PHE A O 1
ATOM 1952 N N . ARG A 1 273 ? -12.258 -16.310 24.137 1.00 91.81 273 ARG A N 1
ATOM 1953 C CA . ARG A 1 273 ? -11.451 -15.442 23.278 1.00 91.81 273 ARG A CA 1
ATOM 1954 C C . ARG A 1 273 ? -12.388 -14.620 22.410 1.00 91.81 273 ARG A C 1
ATOM 1956 O O . ARG A 1 273 ? -13.258 -15.193 21.760 1.00 91.81 273 ARG A O 1
ATOM 1963 N N . ILE A 1 274 ? -12.197 -13.310 22.417 1.00 90.81 274 ILE A N 1
ATOM 1964 C CA . ILE A 1 274 ? -12.904 -12.359 21.564 1.00 90.81 274 ILE A CA 1
ATOM 1965 C C . ILE A 1 274 ? -11.861 -11.788 20.611 1.00 90.81 274 ILE A C 1
ATOM 1967 O O . ILE A 1 274 ? -10.859 -11.239 21.067 1.00 90.81 274 ILE A O 1
ATOM 1971 N N . ARG A 1 275 ? -12.081 -11.929 19.303 1.00 91.88 275 ARG A N 1
ATOM 1972 C CA . ARG A 1 275 ? -11.294 -11.199 18.311 1.00 91.88 275 ARG A CA 1
ATOM 1973 C C . ARG A 1 275 ? -11.895 -9.810 18.134 1.00 91.88 275 ARG A C 1
ATOM 1975 O O . ARG A 1 275 ? -13.094 -9.695 17.880 1.00 91.88 275 ARG A O 1
ATOM 1982 N N . VAL A 1 276 ? -11.044 -8.799 18.236 1.00 92.06 276 VAL A N 1
ATOM 1983 C CA . VAL A 1 276 ? -11.338 -7.398 17.936 1.00 92.06 276 VAL A CA 1
ATOM 1984 C C . VAL A 1 276 ? -10.520 -7.019 16.707 1.00 92.06 276 VAL A C 1
ATOM 1986 O O . VAL A 1 276 ? -9.315 -7.263 16.684 1.00 92.06 276 VAL A O 1
ATOM 1989 N N . ARG A 1 277 ? -11.151 -6.441 15.686 1.00 93.50 277 ARG A N 1
ATOM 1990 C CA . ARG A 1 277 ? -10.465 -5.890 14.511 1.00 93.50 277 ARG A CA 1
ATOM 1991 C C . ARG A 1 277 ? -10.751 -4.400 14.429 1.00 93.50 277 ARG A C 1
ATOM 1993 O O . ARG A 1 277 ? -11.913 -4.024 14.367 1.00 93.50 277 ARG A O 1
ATOM 2000 N N . ILE A 1 278 ? -9.719 -3.561 14.421 1.00 94.50 278 ILE A N 1
ATOM 2001 C CA . ILE A 1 278 ? -9.866 -2.134 14.112 1.00 94.50 278 ILE A CA 1
ATOM 2002 C C . ILE A 1 278 ? -9.790 -1.991 12.596 1.00 94.50 278 ILE A C 1
ATOM 2004 O O . ILE A 1 278 ? -8.823 -2.447 11.983 1.00 94.50 278 ILE A O 1
ATOM 2008 N N . VAL A 1 279 ? -10.812 -1.390 11.994 1.00 94.81 279 VAL A N 1
ATOM 2009 C CA . VAL A 1 279 ? -11.003 -1.329 10.543 1.00 94.81 279 VAL A CA 1
ATOM 2010 C C . VAL A 1 279 ? -11.182 0.123 10.107 1.00 94.81 279 VAL A C 1
ATOM 2012 O O . VAL A 1 279 ? -12.063 0.815 10.618 1.00 94.81 279 VAL A O 1
ATOM 2015 N N . GLY A 1 280 ? -10.344 0.568 9.168 1.00 94.31 280 GLY A N 1
ATOM 2016 C CA . GLY A 1 280 ? -10.453 1.842 8.458 1.00 94.31 280 GLY A CA 1
ATOM 2017 C C . GLY A 1 280 ? -10.844 1.597 7.005 1.00 94.31 280 GLY A C 1
ATOM 2018 O O . GLY A 1 280 ? -10.091 0.948 6.287 1.00 94.31 280 GLY A O 1
ATOM 2019 N N . ASP A 1 281 ? -12.026 2.048 6.584 1.00 89.25 281 ASP A N 1
ATOM 2020 C CA . ASP A 1 281 ? -12.566 1.899 5.215 1.00 89.25 281 ASP A CA 1
ATOM 2021 C C . ASP A 1 281 ? -12.463 0.476 4.603 1.00 89.25 281 ASP A C 1
ATOM 2023 O O . ASP A 1 281 ? -12.284 0.292 3.400 1.00 89.25 281 ASP A O 1
ATOM 2027 N N . GLY A 1 282 ? -12.577 -0.562 5.440 1.00 87.00 282 GLY A N 1
ATOM 2028 C CA . GLY A 1 282 ? -12.445 -1.976 5.049 1.00 87.00 282 GLY A CA 1
ATOM 2029 C C . GLY A 1 282 ? -11.027 -2.557 5.163 1.00 87.00 282 GLY A C 1
ATOM 2030 O O . GLY A 1 282 ? -10.855 -3.774 5.071 1.00 87.00 282 GLY A O 1
ATOM 2031 N N . VAL A 1 283 ? -10.014 -1.729 5.434 1.00 89.44 283 VAL A N 1
ATOM 2032 C CA . VAL A 1 283 ? -8.651 -2.161 5.772 1.00 89.44 283 VAL A CA 1
ATOM 2033 C C . VAL A 1 283 ? -8.559 -2.444 7.273 1.00 89.44 283 VAL A C 1
ATOM 2035 O O . VAL A 1 283 ? -8.775 -1.566 8.102 1.00 89.44 283 VAL A O 1
ATOM 2038 N N . THR A 1 284 ? -8.206 -3.673 7.648 1.00 92.06 284 THR A N 1
ATOM 2039 C CA . THR A 1 284 ? -7.913 -4.056 9.036 1.00 92.06 284 THR A CA 1
ATOM 2040 C C . THR A 1 284 ? -6.556 -3.485 9.448 1.00 92.06 284 THR A C 1
ATOM 2042 O O . THR A 1 284 ? -5.507 -3.967 9.018 1.00 92.06 284 THR A O 1
ATOM 2045 N N . LEU A 1 285 ? -6.592 -2.459 10.297 1.00 91.19 285 LEU A N 1
ATOM 2046 C CA . LEU A 1 285 ? -5.430 -1.740 10.824 1.00 91.19 285 LEU A CA 1
ATOM 2047 C C . LEU A 1 285 ? -4.772 -2.503 11.985 1.00 91.19 285 LEU A C 1
ATOM 2049 O O . LEU A 1 285 ? -3.553 -2.495 12.128 1.00 91.19 285 LEU A O 1
ATOM 2053 N N . LEU A 1 286 ? -5.587 -3.187 12.795 1.00 91.25 286 LEU A N 1
ATOM 2054 C CA . LEU A 1 286 ? -5.166 -4.002 13.936 1.00 91.25 286 LEU A CA 1
ATOM 2055 C C . LEU A 1 286 ? -6.113 -5.200 14.091 1.00 91.25 286 LEU A C 1
ATOM 2057 O O . LEU A 1 286 ? -7.324 -5.043 13.956 1.00 91.25 286 LEU A O 1
ATOM 2061 N N . GLU A 1 287 ? -5.582 -6.378 14.418 1.00 92.19 287 GLU A N 1
ATOM 2062 C CA . GLU A 1 287 ? -6.359 -7.526 14.906 1.00 92.19 287 GLU A CA 1
ATOM 2063 C C . GLU A 1 287 ? -5.780 -7.967 16.251 1.00 92.19 287 GLU A C 1
ATOM 2065 O O . GLU A 1 287 ? -4.594 -8.272 16.336 1.00 92.19 287 GLU A O 1
ATOM 2070 N N . GLU A 1 288 ? -6.624 -8.038 17.278 1.00 91.06 288 GLU A N 1
ATOM 2071 C CA . GLU A 1 288 ? -6.248 -8.453 18.629 1.00 91.06 288 GLU A CA 1
ATOM 2072 C C . GLU A 1 288 ? -7.165 -9.549 19.179 1.00 91.06 288 GLU A C 1
ATOM 2074 O O . GLU A 1 288 ? -8.339 -9.655 18.813 1.00 91.06 288 GLU A O 1
ATOM 2079 N N . THR A 1 289 ? -6.633 -10.384 20.079 1.00 92.06 289 THR A N 1
ATOM 2080 C CA . THR A 1 289 ? -7.382 -11.498 20.695 1.00 92.06 289 THR A CA 1
ATOM 2081 C C . THR A 1 289 ? -7.462 -11.346 22.210 1.00 92.06 289 THR A C 1
ATOM 2083 O O . THR A 1 289 ? -6.600 -11.803 22.962 1.00 92.06 289 THR A O 1
ATOM 2086 N N . VAL A 1 290 ? -8.565 -10.765 22.677 1.00 90.62 290 VAL A N 1
ATOM 2087 C CA . VAL A 1 290 ? -8.827 -10.540 24.099 1.00 90.62 290 VAL A CA 1
ATOM 2088 C C . VAL A 1 290 ? -9.225 -11.853 24.779 1.00 90.62 290 VAL A C 1
ATOM 2090 O O . VAL A 1 290 ? -10.227 -12.483 24.425 1.00 90.62 290 VAL A O 1
ATOM 2093 N N . ARG A 1 291 ? -8.449 -12.274 25.786 1.00 92.38 291 ARG A N 1
ATOM 2094 C CA . ARG A 1 291 ? -8.747 -13.442 26.631 1.00 92.38 291 ARG A CA 1
ATOM 2095 C C . ARG A 1 291 ? -9.662 -13.035 27.788 1.00 92.38 291 ARG A C 1
ATOM 2097 O O . ARG A 1 291 ? -9.204 -12.418 28.746 1.00 92.38 291 ARG A O 1
ATOM 2104 N N . VAL A 1 292 ? -10.926 -13.448 27.745 1.00 91.44 292 VAL A N 1
ATOM 2105 C CA . VAL A 1 292 ? -11.877 -13.250 28.852 1.00 91.44 292 VAL A CA 1
ATOM 2106 C C . VAL A 1 292 ? -11.871 -14.477 29.760 1.00 91.44 292 VAL A C 1
ATOM 2108 O O . VAL A 1 292 ? -11.950 -15.614 29.291 1.00 91.44 292 VAL A O 1
ATOM 2111 N N . VAL A 1 293 ? -11.786 -14.246 31.070 1.00 92.69 293 VAL A N 1
ATOM 2112 C CA . VAL A 1 293 ? -11.737 -15.292 32.098 1.00 92.69 293 VAL A CA 1
ATOM 2113 C C . VAL A 1 293 ? -12.928 -15.140 33.036 1.00 92.69 293 VAL A C 1
ATOM 2115 O O . VAL A 1 293 ? -13.072 -14.113 33.697 1.00 92.69 293 VAL A O 1
ATOM 2118 N N . VAL A 1 294 ? -13.765 -16.175 33.130 1.00 92.75 294 VAL A N 1
ATOM 2119 C CA . VAL A 1 294 ? -14.764 -16.299 34.199 1.00 92.75 294 VAL A CA 1
ATOM 2120 C C . VAL A 1 294 ? -14.199 -17.279 35.236 1.00 92.75 294 VAL A C 1
ATOM 2122 O O . VAL A 1 294 ? -14.088 -18.471 34.934 1.00 92.75 294 VAL A O 1
ATOM 2125 N N . PRO A 1 295 ? -13.800 -16.808 36.434 1.00 92.50 295 PRO A N 1
ATOM 2126 C CA . PRO A 1 295 ? -13.126 -17.645 37.424 1.00 92.50 295 PRO A CA 1
ATOM 2127 C C . PRO A 1 295 ? -14.069 -18.685 38.042 1.00 92.50 295 PRO A C 1
ATOM 2129 O O . PRO A 1 295 ? -15.296 -18.555 37.981 1.00 92.50 295 PRO A O 1
ATOM 2132 N N . ALA A 1 296 ? -13.482 -19.700 38.675 1.00 91.62 296 ALA A N 1
ATOM 2133 C CA . ALA A 1 296 ? -14.228 -20.716 39.408 1.00 91.62 296 ALA A CA 1
ATOM 2134 C C . ALA A 1 296 ? -14.974 -20.124 40.625 1.00 91.62 296 ALA A C 1
ATOM 2136 O O . ALA A 1 296 ? -14.475 -19.231 41.310 1.00 91.62 296 ALA A O 1
ATOM 2137 N N . ALA A 1 297 ? -16.156 -20.667 40.924 1.00 86.62 297 ALA A N 1
ATOM 2138 C CA . ALA A 1 297 ? -17.023 -20.298 42.048 1.00 86.62 297 ALA A CA 1
ATOM 2139 C C . ALA A 1 297 ? -16.423 -20.664 43.417 1.00 86.62 297 ALA A C 1
ATOM 2141 O O . ALA A 1 297 ? -16.864 -20.187 44.461 1.00 86.62 297 ALA A O 1
ATOM 2142 N N . THR A 1 298 ? -15.425 -21.543 43.425 1.00 82.75 298 THR A N 1
ATOM 2143 C CA . THR A 1 298 ? -14.559 -21.825 44.568 1.00 82.75 298 THR A CA 1
ATOM 2144 C C . THR A 1 298 ? -13.130 -21.853 44.036 1.00 82.75 298 THR A C 1
ATOM 2146 O O . THR A 1 298 ? -12.855 -22.658 43.145 1.00 82.75 298 THR A O 1
ATOM 2149 N N . PRO A 1 299 ? -12.219 -20.990 44.520 1.00 67.25 299 PRO A N 1
ATOM 2150 C CA . PRO A 1 299 ? -10.816 -21.067 44.143 1.00 67.25 299 PRO A CA 1
ATOM 2151 C C . PRO A 1 299 ? -10.255 -22.434 44.537 1.00 67.25 299 PRO A C 1
ATOM 2153 O O . PRO A 1 299 ? -10.278 -22.799 45.714 1.00 67.25 299 PRO A O 1
ATOM 2156 N N . VAL A 1 300 ? -9.760 -23.195 43.562 1.00 61.66 300 VAL A N 1
ATOM 2157 C CA . VAL A 1 300 ? -9.052 -24.444 43.849 1.00 61.66 300 VAL A CA 1
ATOM 2158 C C . VAL A 1 300 ? -7.733 -24.068 44.518 1.00 61.66 300 VAL A C 1
ATOM 2160 O O . VAL A 1 300 ? -6.898 -23.399 43.910 1.00 61.66 300 VAL A O 1
ATOM 2163 N N . SER A 1 301 ? -7.559 -24.464 45.779 1.00 56.44 301 SER A N 1
ATOM 2164 C CA . SER A 1 301 ? -6.303 -24.260 46.502 1.00 56.44 301 SER A CA 1
ATOM 2165 C C . SER A 1 301 ? -5.179 -25.000 45.781 1.00 56.44 301 SER A C 1
ATOM 2167 O O . SER A 1 301 ? -5.148 -26.228 45.798 1.00 56.44 301 SER A O 1
ATOM 2169 N N . MET A 1 302 ? -4.253 -24.264 45.160 1.00 55.88 302 MET A N 1
ATOM 2170 C CA . MET A 1 302 ? -2.990 -24.844 44.683 1.00 55.88 302 MET A CA 1
ATOM 2171 C C . MET A 1 302 ? -2.013 -25.129 45.835 1.00 55.88 302 MET A C 1
ATOM 2173 O O . MET A 1 302 ? -1.051 -25.872 45.646 1.00 55.88 302 MET A O 1
ATOM 2177 N N . ASP A 1 303 ? -2.281 -24.614 47.039 1.00 58.09 303 ASP A N 1
ATOM 2178 C CA . ASP A 1 303 ? -1.560 -25.004 48.248 1.00 58.09 303 ASP A CA 1
ATOM 2179 C C . ASP A 1 303 ? -2.010 -26.393 48.727 1.00 58.09 303 ASP A C 1
ATOM 2181 O O . ASP A 1 303 ? -3.203 -26.631 48.940 1.00 58.09 303 ASP A O 1
ATOM 2185 N N . GLY A 1 304 ? -1.037 -27.273 48.997 1.00 53.47 304 GLY A N 1
ATOM 2186 C CA . GLY A 1 304 ? -1.209 -28.393 49.934 1.00 53.47 304 GLY A CA 1
ATOM 2187 C C . GLY A 1 304 ? -1.280 -29.815 49.365 1.00 53.47 304 GLY A C 1
ATOM 2188 O O . GLY A 1 304 ? -1.541 -30.734 50.133 1.00 53.47 304 GLY A O 1
ATOM 2189 N N . GLY A 1 305 ? -1.010 -30.039 48.075 1.00 46.41 305 GLY A N 1
ATOM 2190 C CA . GLY A 1 305 ? -1.066 -31.366 47.423 1.00 46.41 305 GLY A CA 1
ATOM 2191 C C . GLY A 1 305 ? -0.040 -32.426 47.878 1.00 46.41 305 GLY A C 1
ATOM 2192 O O . GLY A 1 305 ? 0.217 -33.377 47.143 1.00 46.41 305 GLY A O 1
ATOM 2193 N N . THR A 1 306 ? 0.575 -32.291 49.056 1.00 50.41 306 THR A N 1
ATOM 2194 C CA . THR A 1 306 ? 1.531 -33.260 49.619 1.00 50.41 306 THR A CA 1
ATOM 2195 C C . THR A 1 306 ? 0.828 -34.389 50.377 1.00 50.41 306 THR A C 1
ATOM 2197 O O . THR A 1 306 ? 1.047 -34.562 51.575 1.00 50.41 306 THR A O 1
ATOM 2200 N N . ASP A 1 307 ? 0.009 -35.173 49.675 1.00 55.03 307 ASP A N 1
ATOM 2201 C CA . ASP A 1 307 ? -0.437 -36.489 50.148 1.00 55.03 307 ASP A CA 1
ATOM 2202 C C . ASP A 1 307 ? -0.471 -37.507 48.997 1.00 55.03 307 ASP A C 1
ATOM 2204 O O . ASP A 1 307 ? -1.502 -37.791 48.390 1.00 55.03 307 ASP A O 1
ATOM 2208 N N . LEU A 1 308 ? 0.708 -38.059 48.700 1.00 46.56 308 LEU A N 1
ATOM 2209 C CA . LEU A 1 308 ? 0.836 -39.376 48.078 1.00 46.56 308 LEU A CA 1
ATOM 2210 C C . LEU A 1 308 ? 1.226 -40.395 49.155 1.00 46.56 308 LEU A C 1
ATOM 2212 O O . LEU A 1 308 ? 2.289 -41.019 49.098 1.00 46.56 308 LEU A O 1
ATOM 2216 N N . GLY A 1 309 ? 0.361 -40.554 50.161 1.00 43.50 309 GLY A N 1
ATOM 2217 C CA . GLY A 1 309 ? 0.367 -41.720 51.033 1.00 43.50 309 GLY A CA 1
ATOM 2218 C C . GLY A 1 309 ? 0.387 -43.003 50.198 1.00 43.50 309 GLY A C 1
ATOM 2219 O O . GLY A 1 309 ? -0.421 -43.187 49.288 1.00 43.50 309 GLY A O 1
ATOM 2220 N N . ALA A 1 310 ? 1.358 -43.874 50.473 1.00 49.28 310 ALA A N 1
ATOM 2221 C CA . ALA A 1 310 ? 1.667 -44.999 49.602 1.00 49.28 310 ALA A CA 1
ATOM 2222 C C . ALA A 1 310 ? 0.515 -46.017 49.528 1.00 49.28 310 ALA A C 1
ATOM 2224 O O . ALA A 1 310 ? 0.276 -46.767 50.476 1.00 49.28 310 ALA A O 1
ATOM 2225 N N . MET A 1 311 ? -0.136 -46.108 48.365 1.00 42.38 311 MET A N 1
ATOM 2226 C CA . MET A 1 311 ? -0.841 -47.327 47.973 1.00 42.38 311 MET A CA 1
ATOM 2227 C C . MET A 1 311 ? 0.164 -48.303 47.366 1.00 42.38 311 MET A C 1
ATOM 2229 O O . MET A 1 311 ? 0.447 -48.276 46.170 1.00 42.38 311 MET A O 1
ATOM 2233 N N . ASP A 1 312 ? 0.706 -49.159 48.230 1.00 51.22 312 ASP A N 1
ATOM 2234 C CA . ASP A 1 312 ? 1.375 -50.391 47.825 1.00 51.22 312 ASP A CA 1
ATOM 2235 C C . ASP A 1 312 ? 0.379 -51.280 47.061 1.00 51.22 312 ASP A C 1
ATOM 2237 O O . ASP A 1 312 ? -0.546 -51.854 47.638 1.00 51.22 312 ASP A O 1
ATOM 2241 N N . LEU A 1 313 ? 0.561 -51.348 45.742 1.00 42.03 313 LEU A N 1
ATOM 2242 C CA . LEU A 1 313 ? -0.091 -52.296 44.842 1.00 42.03 313 LEU A CA 1
ATOM 2243 C C . LEU A 1 313 ? 0.985 -53.126 44.136 1.00 42.03 313 LEU A C 1
ATOM 2245 O O . LEU A 1 313 ? 1.155 -53.062 42.919 1.00 42.03 313 LEU A O 1
ATOM 2249 N N . GLY A 1 314 ? 1.760 -53.873 44.922 1.00 39.25 314 GLY A N 1
ATOM 2250 C CA . GLY A 1 314 ? 2.771 -54.779 44.396 1.00 39.25 314 GLY A CA 1
ATOM 2251 C C . GLY A 1 314 ? 2.212 -55.871 43.471 1.00 39.25 314 GLY A C 1
ATOM 2252 O O . GLY A 1 314 ? 1.192 -56.495 43.757 1.00 39.25 314 GLY A O 1
ATOM 2253 N N . GLY A 1 315 ? 2.964 -56.162 42.405 1.00 42.94 315 GLY A N 1
ATOM 2254 C CA . GLY A 1 315 ? 2.968 -57.468 41.741 1.00 42.94 315 GLY A CA 1
ATOM 2255 C C . GLY A 1 315 ? 1.828 -57.772 40.765 1.00 42.94 315 GLY A C 1
ATOM 2256 O O . GLY A 1 315 ? 0.987 -58.624 41.044 1.00 42.94 315 GLY A O 1
ATOM 2257 N N . MET A 1 316 ? 1.907 -57.214 39.553 1.00 39.94 316 MET A N 1
ATOM 2258 C CA . MET A 1 316 ? 1.603 -57.990 38.343 1.00 39.94 316 MET A CA 1
ATOM 2259 C C . MET A 1 316 ? 2.731 -57.803 37.325 1.00 39.94 316 MET A C 1
ATOM 2261 O O . MET A 1 316 ? 2.879 -56.736 36.733 1.00 39.94 316 MET A O 1
ATOM 2265 N N . ASP A 1 317 ? 3.546 -58.847 37.186 1.00 42.78 317 ASP A N 1
ATOM 2266 C CA . ASP A 1 317 ? 4.631 -58.945 36.211 1.00 42.78 317 ASP A CA 1
ATOM 2267 C C . ASP A 1 317 ? 4.114 -59.214 34.785 1.00 42.78 317 ASP A C 1
ATOM 2269 O O . ASP A 1 317 ? 2.990 -59.668 34.595 1.00 42.78 317 ASP A O 1
ATOM 2273 N N . GLU A 1 318 ? 5.003 -58.986 33.813 1.00 47.44 318 GLU A N 1
ATOM 2274 C CA . GLU A 1 318 ? 4.981 -59.452 32.414 1.00 47.44 318 GLU A CA 1
ATOM 2275 C C . GLU A 1 318 ? 3.712 -59.243 31.555 1.00 47.44 318 GLU A C 1
ATOM 2277 O O . GLU A 1 318 ? 2.688 -59.898 31.724 1.00 47.44 318 GLU A O 1
ATOM 2282 N N . LEU A 1 319 ? 3.890 -58.417 30.510 1.00 40.09 319 LEU A N 1
ATOM 2283 C CA . LEU A 1 319 ? 3.376 -58.492 29.122 1.00 40.09 319 LEU A CA 1
ATOM 2284 C C . LEU A 1 319 ? 3.063 -57.059 28.634 1.00 40.09 319 LEU A C 1
ATOM 2286 O O . LEU A 1 319 ? 2.025 -56.499 28.960 1.00 40.09 319 LEU A O 1
ATOM 2290 N N . GLY A 1 320 ? 3.899 -56.373 27.853 1.00 38.66 320 GLY A N 1
ATOM 2291 C CA . GLY A 1 320 ? 5.087 -56.811 27.117 1.00 38.66 320 GLY A CA 1
ATOM 2292 C C . GLY A 1 320 ? 4.907 -56.570 25.620 1.00 38.66 320 GLY A C 1
ATOM 2293 O O . GLY A 1 320 ? 4.634 -57.506 24.876 1.00 38.66 320 GLY A O 1
ATOM 2294 N N . TRP A 1 321 ? 5.077 -55.318 25.189 1.00 37.62 321 TRP A N 1
ATOM 2295 C CA . TRP A 1 321 ? 5.200 -54.924 23.782 1.00 37.62 321 TRP A CA 1
ATOM 2296 C C . TRP A 1 321 ? 6.327 -53.894 23.648 1.00 37.62 321 TRP A C 1
ATOM 2298 O O . TRP A 1 321 ? 6.344 -52.890 24.357 1.00 37.62 321 TRP A O 1
ATOM 2308 N N . THR A 1 322 ? 7.270 -54.176 22.749 1.00 41.84 322 THR A N 1
ATOM 2309 C CA . THR A 1 322 ? 8.308 -53.245 22.282 1.00 41.84 322 THR A CA 1
ATOM 2310 C C . THR A 1 322 ? 7.629 -52.083 21.550 1.00 41.84 322 THR A C 1
ATOM 2312 O O . THR A 1 322 ? 6.626 -52.282 20.869 1.00 41.84 322 THR A O 1
ATOM 2315 N N . ASP A 1 323 ? 8.032 -50.831 21.742 1.00 39.50 323 ASP A N 1
ATOM 2316 C CA . ASP A 1 323 ? 9.309 -50.251 21.296 1.00 39.50 323 ASP A CA 1
ATOM 2317 C C . ASP A 1 323 ? 9.587 -50.467 19.793 1.00 39.50 323 ASP A C 1
ATOM 2319 O O . ASP A 1 323 ? 9.392 -51.543 19.227 1.00 39.50 323 ASP A O 1
ATOM 2323 N N . GLY A 1 324 ? 10.006 -49.382 19.156 1.00 38.06 324 GLY A N 1
ATOM 2324 C CA . GLY A 1 324 ? 10.110 -49.177 17.716 1.00 38.06 324 GLY A CA 1
ATOM 2325 C C . GLY A 1 324 ? 10.577 -47.751 17.423 1.00 38.06 324 GLY A C 1
ATOM 2326 O O . GLY A 1 324 ? 9.994 -47.066 16.585 1.00 38.06 324 GLY A O 1
ATOM 2327 N N . GLY A 1 325 ? 11.551 -47.267 18.199 1.00 35.75 325 GLY A N 1
ATOM 2328 C CA . GLY A 1 325 ? 12.045 -45.897 18.110 1.00 35.75 325 GLY A CA 1
ATOM 2329 C C . GLY A 1 325 ? 12.940 -45.611 16.899 1.00 35.75 325 GLY A C 1
ATOM 2330 O O . GLY A 1 325 ? 13.399 -46.504 16.188 1.00 35.75 325 GLY A O 1
ATOM 2331 N N . ALA A 1 326 ? 13.245 -44.326 16.726 1.00 37.78 326 ALA A N 1
ATOM 2332 C CA . ALA A 1 326 ? 14.379 -43.835 15.953 1.00 37.78 326 ALA A CA 1
ATOM 2333 C C . ALA A 1 326 ? 14.966 -42.625 16.696 1.00 37.78 326 ALA A C 1
ATOM 2335 O O . ALA A 1 326 ? 14.235 -41.686 17.013 1.00 37.78 326 ALA A O 1
ATOM 2336 N N . LEU A 1 327 ? 16.264 -42.663 17.003 1.00 39.94 327 LEU A N 1
ATOM 2337 C CA . LEU A 1 327 ? 16.980 -41.612 17.726 1.00 39.94 327 LEU A CA 1
ATOM 2338 C C . LEU A 1 327 ? 18.352 -41.344 17.095 1.00 39.94 327 LEU A C 1
ATOM 2340 O O . LEU A 1 327 ? 19.062 -42.284 16.749 1.00 39.94 327 LEU A O 1
ATOM 2344 N N . ASP A 1 328 ? 18.709 -40.058 17.120 1.00 43.16 328 ASP A N 1
ATOM 2345 C CA . ASP A 1 328 ? 20.060 -39.509 17.319 1.00 43.16 328 ASP A CA 1
ATOM 2346 C C . ASP A 1 328 ? 21.127 -39.606 16.195 1.00 43.16 328 ASP A C 1
ATOM 2348 O O . ASP A 1 328 ? 21.043 -40.388 15.249 1.00 43.16 328 ASP A O 1
ATOM 2352 N N . GLY A 1 329 ? 22.125 -38.720 16.321 1.00 35.41 329 GLY A N 1
ATOM 2353 C CA . GLY A 1 329 ? 23.193 -38.386 15.378 1.00 35.41 329 GLY A CA 1
ATOM 2354 C C . GLY A 1 329 ? 23.103 -36.908 14.960 1.00 35.41 329 GLY A C 1
ATOM 2355 O O . GLY A 1 329 ? 22.438 -36.596 13.978 1.00 35.41 329 GLY A O 1
ATOM 2356 N N . GLY A 1 330 ? 23.703 -35.926 15.648 1.00 38.09 330 GLY A N 1
ATOM 2357 C CA . GLY A 1 330 ? 24.758 -36.002 16.675 1.00 38.09 330 GLY A CA 1
ATOM 2358 C C . GLY A 1 330 ? 26.151 -36.148 16.033 1.00 38.09 330 GLY A C 1
ATOM 2359 O O . GLY A 1 330 ? 26.326 -37.010 15.180 1.00 38.09 330 GLY A O 1
ATOM 2360 N N . ALA A 1 331 ? 27.197 -35.377 16.361 1.00 40.94 331 ALA A N 1
ATOM 2361 C CA . ALA A 1 331 ? 27.355 -34.226 17.272 1.00 40.94 331 ALA A CA 1
ATOM 2362 C C . ALA A 1 331 ? 28.493 -33.302 16.696 1.00 40.94 331 ALA A C 1
ATOM 2364 O O . ALA A 1 331 ? 28.711 -33.369 15.490 1.00 40.94 331 ALA A O 1
ATOM 2365 N N . THR A 1 332 ? 29.245 -32.402 17.359 1.00 34.94 332 THR A N 1
ATOM 2366 C CA . THR A 1 332 ? 29.671 -32.222 18.768 1.00 34.94 332 THR A CA 1
ATOM 2367 C C . THR A 1 332 ? 29.805 -30.742 19.186 1.00 34.94 332 THR A C 1
ATOM 2369 O O . THR A 1 332 ? 29.796 -29.833 18.364 1.00 34.94 332 THR A O 1
ATOM 2372 N N . ASP A 1 333 ? 29.991 -30.549 20.492 1.00 39.44 333 ASP A N 1
ATOM 2373 C CA . ASP A 1 333 ? 30.390 -29.338 21.233 1.00 39.44 333 ASP A CA 1
ATOM 2374 C C . ASP A 1 333 ? 31.863 -28.891 20.982 1.00 39.44 333 ASP A C 1
ATOM 2376 O O . ASP A 1 333 ? 32.632 -29.605 20.331 1.00 39.44 333 ASP A O 1
ATOM 2380 N N . GLY A 1 334 ? 32.270 -27.732 21.525 1.00 33.66 334 GLY A N 1
ATOM 2381 C CA . GLY A 1 334 ? 33.632 -27.177 21.466 1.00 33.66 334 GLY A CA 1
ATOM 2382 C C . GLY A 1 334 ? 33.816 -25.803 22.146 1.00 33.66 334 GLY A C 1
ATOM 2383 O O . GLY A 1 334 ? 34.196 -24.843 21.479 1.00 33.66 334 GLY A O 1
ATOM 2384 N N . GLY A 1 335 ? 33.519 -25.674 23.447 1.00 32.12 335 GLY A N 1
ATOM 2385 C CA . GLY A 1 335 ? 33.465 -24.372 24.144 1.00 32.12 335 GLY A CA 1
ATOM 2386 C C . GLY A 1 335 ? 34.681 -23.910 24.982 1.00 32.12 335 GLY A C 1
ATOM 2387 O O . GLY A 1 335 ? 35.650 -24.632 25.195 1.00 32.12 335 GLY A O 1
ATOM 2388 N N . VAL A 1 336 ? 34.508 -22.707 25.559 1.00 35.88 336 VAL A N 1
ATOM 2389 C CA . VAL A 1 336 ? 35.193 -22.106 26.736 1.00 35.88 336 VAL A CA 1
ATOM 2390 C C . VAL A 1 336 ? 36.630 -21.559 26.589 1.00 35.88 336 VAL A C 1
ATOM 2392 O O . VAL A 1 336 ? 37.603 -22.290 26.441 1.00 35.88 336 VAL A O 1
ATOM 2395 N N . THR A 1 337 ? 36.785 -20.252 26.857 1.00 31.89 337 THR A N 1
ATOM 2396 C CA . THR A 1 337 ? 37.789 -19.688 27.801 1.00 31.89 337 THR A CA 1
ATOM 2397 C C . THR A 1 337 ? 37.440 -18.236 28.174 1.00 31.89 337 THR A C 1
ATOM 2399 O O . THR A 1 337 ? 36.770 -17.546 27.411 1.00 31.89 337 THR A O 1
ATOM 2402 N N . THR A 1 338 ? 37.860 -17.771 29.361 1.00 42.78 338 THR A N 1
ATOM 2403 C CA . THR A 1 338 ? 37.501 -16.447 29.919 1.00 42.78 338 THR A CA 1
ATOM 2404 C C . THR A 1 338 ? 38.670 -15.760 30.638 1.00 42.78 338 THR A C 1
ATOM 2406 O O . THR A 1 338 ? 39.113 -16.251 31.674 1.00 42.78 338 THR A O 1
ATOM 2409 N N . THR A 1 339 ? 39.082 -14.589 30.144 1.00 32.97 339 THR A N 1
ATOM 2410 C CA . THR A 1 339 ? 39.858 -13.514 30.815 1.00 32.97 339 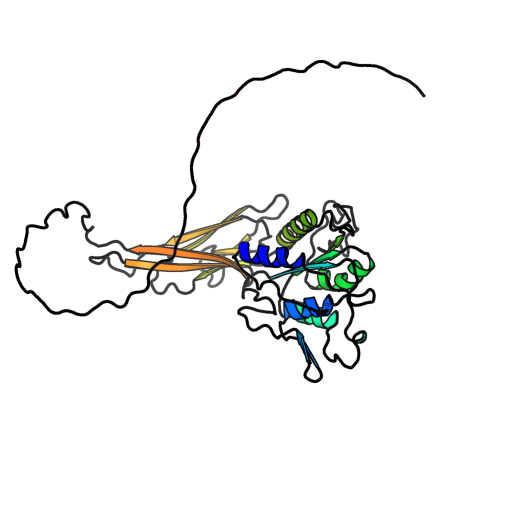THR A CA 1
ATOM 2411 C C . THR A 1 339 ? 39.603 -12.238 29.993 1.00 32.97 339 THR A C 1
ATOM 2413 O O . THR A 1 339 ? 39.737 -12.318 28.776 1.00 32.97 339 THR A O 1
ATOM 2416 N N . GLN A 1 340 ? 39.095 -11.100 30.475 1.00 33.94 340 GLN A N 1
ATOM 2417 C CA . GLN A 1 340 ? 39.321 -10.301 31.695 1.00 33.94 340 GLN A CA 1
ATOM 2418 C C . GLN A 1 340 ? 40.514 -9.310 31.593 1.00 33.94 340 GLN A C 1
ATOM 2420 O O . GLN A 1 340 ? 41.638 -9.717 31.331 1.00 33.94 340 GLN A O 1
ATOM 2425 N N . ASP A 1 341 ? 40.192 -8.034 31.863 1.00 34.25 341 ASP A N 1
ATOM 2426 C CA . ASP A 1 341 ? 41.002 -6.836 32.174 1.00 34.25 341 ASP A CA 1
ATOM 2427 C C . ASP A 1 341 ? 42.084 -6.302 31.205 1.00 34.25 341 ASP A C 1
ATOM 2429 O O . ASP A 1 341 ? 43.177 -6.850 31.084 1.00 34.25 341 ASP A O 1
ATOM 2433 N N . ALA A 1 342 ? 41.836 -5.085 30.690 1.00 34.00 342 ALA A N 1
ATOM 2434 C CA . ALA A 1 342 ? 42.802 -3.974 30.666 1.00 34.00 342 ALA A CA 1
ATOM 2435 C C . ALA A 1 342 ? 42.076 -2.609 30.542 1.00 34.00 342 ALA A C 1
ATOM 2437 O O . ALA A 1 342 ? 41.106 -2.491 29.795 1.00 34.00 342 ALA A O 1
ATOM 2438 N N . SER A 1 343 ? 42.571 -1.583 31.246 1.00 38.50 343 SER A N 1
ATOM 2439 C CA . SER A 1 343 ? 42.066 -0.190 31.249 1.00 38.50 343 SER A CA 1
ATOM 2440 C C . SER A 1 343 ? 43.215 0.807 30.981 1.00 38.50 343 SER A C 1
ATOM 2442 O O . SER A 1 343 ? 44.352 0.370 30.818 1.00 38.50 343 SER A O 1
ATOM 2444 N N . ALA A 1 344 ? 42.924 2.120 31.042 1.00 33.88 344 ALA A N 1
ATOM 2445 C CA . ALA A 1 344 ? 43.758 3.290 30.680 1.00 33.88 344 ALA A CA 1
ATOM 2446 C C . ALA A 1 344 ? 43.701 3.627 29.172 1.00 33.88 344 ALA A C 1
ATOM 2448 O O . ALA A 1 344 ? 43.879 2.752 28.334 1.00 33.88 344 ALA A O 1
ATOM 2449 N N . GLU A 1 345 ? 43.249 4.813 28.743 1.00 37.31 345 GLU A N 1
ATOM 2450 C CA . GLU A 1 345 ? 43.678 6.202 29.044 1.00 37.31 345 GLU A CA 1
ATOM 2451 C C . GLU A 1 345 ? 44.995 6.612 28.366 1.00 37.31 345 GLU A C 1
ATOM 2453 O O . GLU A 1 345 ? 46.068 6.166 28.759 1.00 37.31 345 GLU A O 1
ATOM 2458 N N . ASP A 1 346 ? 44.898 7.569 27.436 1.00 41.47 346 ASP A N 1
ATOM 2459 C CA . ASP A 1 346 ? 45.869 8.662 27.285 1.00 41.47 346 ASP A CA 1
ATOM 2460 C C . ASP A 1 346 ? 45.143 9.928 26.774 1.00 41.47 346 ASP A C 1
ATOM 2462 O O . ASP A 1 346 ? 44.042 9.840 26.222 1.00 41.47 346 ASP A O 1
ATOM 2466 N N . GLN A 1 347 ? 45.726 11.110 26.988 1.00 37.66 347 GLN A N 1
ATOM 2467 C CA . GLN A 1 347 ? 45.142 12.416 26.659 1.00 37.66 347 GLN A CA 1
ATOM 2468 C C . GLN A 1 347 ? 45.974 13.149 25.597 1.00 37.66 347 GLN A C 1
ATOM 2470 O O . GLN A 1 347 ? 47.183 13.303 25.739 1.00 37.66 347 GLN A O 1
ATOM 2475 N N . GLY A 1 348 ? 45.319 13.694 24.567 1.00 34.47 348 GLY A N 1
ATOM 2476 C CA . GLY A 1 348 ? 45.965 14.503 23.526 1.00 34.47 348 GLY A CA 1
ATOM 2477 C C . GLY A 1 348 ? 45.182 15.780 23.238 1.00 34.47 348 GLY A C 1
ATOM 2478 O O . GLY A 1 348 ? 44.168 15.738 22.549 1.00 34.47 348 GLY A O 1
ATOM 2479 N N . ALA A 1 349 ? 45.645 16.913 23.766 1.00 39.69 349 ALA A N 1
ATOM 2480 C CA . ALA A 1 349 ? 44.999 18.219 23.623 1.00 39.69 349 ALA A CA 1
ATOM 2481 C C . ALA A 1 349 ? 45.963 19.290 23.076 1.00 39.69 349 ALA A C 1
ATOM 2483 O O . ALA A 1 349 ? 47.176 19.096 23.063 1.00 39.69 349 ALA A O 1
ATOM 2484 N N . VAL A 1 350 ? 45.390 20.458 22.748 1.00 39.50 350 VAL A N 1
ATOM 2485 C CA . VAL A 1 350 ? 46.039 21.715 22.309 1.00 39.50 350 VAL A CA 1
ATOM 2486 C C . VAL A 1 350 ? 46.441 21.768 20.827 1.00 39.50 350 VAL A C 1
ATOM 2488 O O . VAL A 1 350 ? 47.168 20.924 20.316 1.00 39.50 350 VAL A O 1
ATOM 2491 N N . GLY A 1 351 ? 45.984 22.830 20.152 1.00 38.56 351 GLY A N 1
ATOM 2492 C CA . GLY A 1 351 ? 46.238 23.095 18.733 1.00 38.56 351 GLY A CA 1
ATOM 2493 C C . GLY A 1 351 ? 45.704 24.450 18.250 1.00 38.56 351 GLY A C 1
ATOM 2494 O O . GLY A 1 351 ? 45.177 24.527 17.145 1.00 38.56 351 GLY A O 1
ATOM 2495 N N . ASP A 1 352 ? 45.793 25.504 19.072 1.00 44.94 352 ASP A N 1
ATOM 2496 C CA . ASP A 1 352 ? 45.429 26.868 18.654 1.00 44.94 352 ASP A CA 1
ATOM 2497 C C . ASP A 1 352 ? 46.341 27.373 17.519 1.00 44.94 352 ASP A C 1
ATOM 2499 O O . ASP A 1 352 ? 47.569 27.286 17.601 1.00 44.94 352 ASP A O 1
ATOM 2503 N N . GLY A 1 353 ? 45.742 27.967 16.484 1.00 41.59 353 GLY A N 1
ATOM 2504 C CA . GLY A 1 353 ? 46.443 28.587 15.357 1.00 41.59 353 GLY A CA 1
ATOM 2505 C C . GLY A 1 353 ? 45.550 29.616 14.663 1.00 41.59 353 GLY A C 1
ATOM 2506 O O . GLY A 1 353 ? 44.414 29.311 14.312 1.00 41.59 353 GLY A O 1
ATOM 2507 N N . ALA A 1 354 ? 46.037 30.849 14.499 1.00 44.31 354 ALA A N 1
ATOM 2508 C CA . ALA A 1 354 ? 45.201 32.006 14.172 1.00 44.31 354 ALA A CA 1
ATOM 2509 C C . ALA A 1 354 ? 45.709 32.834 12.977 1.00 44.31 354 ALA A C 1
ATOM 2511 O O . ALA A 1 354 ? 46.895 32.822 12.659 1.00 44.31 354 ALA A O 1
ATOM 2512 N N . THR A 1 355 ? 44.802 33.665 12.442 1.00 45.72 355 THR A N 1
ATOM 2513 C CA . THR A 1 355 ? 45.010 34.824 11.538 1.00 45.72 355 THR A CA 1
ATOM 2514 C C . THR A 1 355 ? 45.535 34.577 10.117 1.00 45.72 355 THR A C 1
ATOM 2516 O O . THR A 1 355 ? 46.471 33.819 9.892 1.00 45.72 355 THR A O 1
ATOM 2519 N N . GLY A 1 356 ? 44.960 35.312 9.155 1.00 42.53 356 GLY A N 1
ATOM 2520 C CA . GLY A 1 356 ? 45.403 35.356 7.759 1.00 42.53 356 GLY A CA 1
ATOM 2521 C C . GLY A 1 356 ? 44.439 36.152 6.870 1.00 42.53 356 GLY A C 1
ATOM 2522 O O . GLY A 1 356 ? 43.508 35.577 6.316 1.00 42.53 356 GLY A O 1
ATOM 2523 N N . ASP A 1 357 ? 44.646 37.466 6.751 1.00 54.09 357 ASP A N 1
ATOM 2524 C CA . ASP A 1 357 ? 43.865 38.348 5.868 1.00 54.09 357 ASP A CA 1
ATOM 2525 C C . ASP A 1 357 ? 44.298 38.263 4.390 1.00 54.09 357 ASP A C 1
ATOM 2527 O O . ASP A 1 357 ? 45.489 38.172 4.093 1.00 54.09 357 ASP A O 1
ATOM 2531 N N . GLY A 1 358 ? 43.339 38.494 3.484 1.00 49.09 358 GLY A N 1
ATOM 2532 C CA . GLY A 1 358 ? 43.549 39.402 2.346 1.00 49.09 358 GLY A CA 1
ATOM 2533 C C . GLY A 1 358 ? 43.849 38.820 0.958 1.00 49.09 358 GLY A C 1
ATOM 2534 O O . GLY A 1 358 ? 45.008 38.586 0.618 1.00 49.09 358 GLY A O 1
ATOM 2535 N N . ALA A 1 359 ? 42.814 38.788 0.108 1.00 51.59 359 ALA A N 1
ATOM 2536 C CA . ALA A 1 359 ? 42.869 39.166 -1.315 1.00 51.59 359 ALA A CA 1
ATOM 2537 C C . ALA A 1 359 ? 41.459 39.533 -1.817 1.00 51.59 359 ALA A C 1
ATOM 2539 O O . ALA A 1 359 ? 40.563 38.671 -1.687 1.00 51.59 359 ALA A O 1
#

Sequence (359 aa):
TDHPFELLSPLSTDVARARAGVDALDGPLGSGGDIPEAGFEALYQVATGDGLASDGLLFIPHYTGAGLGGVGFRPGALHAIVHITDAPSHAAQDYPASIPGAHGEADVAQALAALPAYLLAAVGTEEARSSVHDLVVGSGATIPPTNGQCRTGLGGASRAPESGRCPLLFDIASDGTGLSDVILDAIAGLVGTLSFDRVSAEFDTDRLGFIASFEAASATPPDGVPPPTRVDSTPTDGILDAFEGVHGGTELVFDLGLRNVLLRQLDYEQVFRIRVRIVGDGVTLLEETVRVVVPAATPVSMDGGTDLGAMDLGGMDELGWTDGGALDGGATDGGVTTTQDASAEDQGAVGDGATGDGA

Secondary structure (DSSP, 8-state):
---S---S--S-S-HHHHHHHHHTTTS-----SSS-BSHHHHHHHHHS---EEETTEEEEPPP-SSSBGGGTBPTTS-EEEEEEESSPBPPTTTS-TTSTT---HHHHHHHHHHTTEEEEEEESSHHHHHHHHHHHHHTT-EEPPBTTBEEEEGGGEEEPPBTTBEESEEE--TT-TTHHHHHHHHHHHHHHH-EEEEEEEEES--TT--EEEEEEEEEEPPTTSPPPEEE--SS--S---EEEEEETT-EEEEEEEE--SSPPP-SS-EEEEEEEEEEETTEEEEEEEEEEEE--SS----S--------------------------------------------------------

pLDDT: mean 83.53, std 19.42, range [31.89, 98.38]

Radius of gyration: 30.76 Å; chains: 1; bounding box: 74×99×83 Å

Foldseek 3Di:
DDALEDPQAADDPPVVSVVSSVVCCPPDDDDPPDFAGSQLLHLLQQLAQQFFDFPRDGRGHRQPDDAGGNRRPHFQAAAEDEAEEQGAHDAQVVDPPRRHPRHGPVSSLVSCVVVLYQYAYEYADVNNLVRCPCVNVSSQLKAAADVQFELQEEPRDTDGADVRIHGNYHYYHPVRPCVVVSVVVSVVSSLQSDKFQKKFKDWPDPPQQFFPDKAFDDKDAPPPDDGWDFDQDPVRDPGRGMTGGDGGPMDTDMDTHTDGDHDDAAQAKDKDWIWMFIHGPSRGPDIDIDIDIDGHPDPDPPPDPPDPPDPPPDDDDDDDDDDDDDDDDDDDDDDDDDDDDDDDDDDDDDDDDDDDDDD